Protein AF-A0A7W1K6D5-F1 (afdb_monomer)

Structure (mmCIF, N/CA/C/O backbone):
data_AF-A0A7W1K6D5-F1
#
_entry.id   AF-A0A7W1K6D5-F1
#
loop_
_atom_site.group_PDB
_atom_site.id
_atom_site.type_symbol
_atom_site.label_atom_id
_atom_site.label_alt_id
_atom_site.label_comp_id
_atom_site.label_asym_id
_atom_site.label_entity_id
_atom_site.label_seq_id
_atom_site.pdbx_PDB_ins_code
_atom_site.Cartn_x
_atom_site.Cartn_y
_atom_site.Cartn_z
_atom_site.occupancy
_atom_site.B_iso_or_equiv
_atom_site.auth_seq_id
_atom_site.auth_comp_id
_atom_site.auth_asym_id
_atom_site.auth_atom_id
_atom_site.pdbx_PDB_model_num
ATOM 1 N N . ILE A 1 1 ? -3.841 -16.068 3.542 1.00 96.38 1 ILE A N 1
ATOM 2 C CA . ILE A 1 1 ? -4.358 -14.746 3.122 1.00 96.38 1 ILE A CA 1
ATOM 3 C C . ILE A 1 1 ? -5.753 -14.934 2.533 1.00 96.38 1 ILE A C 1
ATOM 5 O O . ILE A 1 1 ? -6.692 -14.693 3.276 1.00 96.38 1 ILE A O 1
ATOM 9 N N . VAL A 1 2 ? -5.906 -15.545 1.347 1.00 97.00 2 VAL A N 1
ATOM 10 C CA . VAL A 1 2 ? -7.233 -15.859 0.754 1.00 97.00 2 VAL A CA 1
ATOM 11 C C . VAL A 1 2 ? -8.161 -16.626 1.699 1.00 97.00 2 VAL A C 1
ATOM 13 O O . VAL A 1 2 ? -9.269 -16.184 1.963 1.00 97.00 2 VAL A O 1
ATOM 16 N N . ALA A 1 3 ? -7.701 -17.740 2.282 1.00 97.12 3 ALA A N 1
ATOM 17 C CA . ALA A 1 3 ? -8.533 -18.548 3.185 1.00 97.12 3 ALA A CA 1
ATOM 18 C C . ALA A 1 3 ? -8.991 -17.802 4.457 1.00 97.12 3 ALA A C 1
ATOM 20 O O . ALA A 1 3 ? -9.925 -18.242 5.118 1.00 97.12 3 ALA A O 1
ATOM 21 N N . ALA A 1 4 ? -8.330 -16.693 4.807 1.00 97.75 4 ALA A N 1
ATOM 22 C CA . ALA A 1 4 ? -8.716 -15.822 5.916 1.00 97.75 4 ALA A CA 1
ATOM 23 C C . ALA A 1 4 ? -9.642 -14.668 5.474 1.00 97.75 4 ALA A C 1
ATOM 25 O O . ALA A 1 4 ? -10.027 -13.856 6.307 1.00 97.75 4 ALA A O 1
ATOM 26 N N . GLY A 1 5 ? -10.000 -14.594 4.186 1.00 97.31 5 GLY A N 1
ATOM 27 C CA . GLY A 1 5 ? -10.888 -13.576 3.622 1.00 97.31 5 GLY A CA 1
ATOM 28 C C . GLY A 1 5 ? -10.221 -12.235 3.316 1.00 97.31 5 GLY A C 1
ATOM 29 O O . GLY A 1 5 ? -10.925 -11.254 3.118 1.00 97.31 5 GLY A O 1
ATOM 30 N N . HIS A 1 6 ? -8.887 -12.163 3.299 1.00 98.31 6 HIS A N 1
ATOM 31 C CA . HIS A 1 6 ? -8.174 -10.922 2.985 1.00 98.31 6 HIS A CA 1
ATOM 32 C C . HIS A 1 6 ? -8.002 -10.732 1.475 1.00 98.31 6 HIS A C 1
ATOM 34 O O . HIS A 1 6 ? -7.678 -11.691 0.767 1.00 98.31 6 HIS A O 1
ATOM 40 N N . GLU A 1 7 ? -8.162 -9.486 1.023 1.00 98.44 7 GLU A N 1
ATOM 41 C CA . GLU A 1 7 ? -7.858 -9.045 -0.340 1.00 98.44 7 GLU A CA 1
ATOM 42 C C . GLU A 1 7 ? -6.391 -9.341 -0.702 1.00 98.44 7 GLU A C 1
ATOM 44 O O . GLU A 1 7 ? -5.490 -9.259 0.138 1.00 98.44 7 GLU A O 1
ATOM 49 N N . ILE A 1 8 ? -6.158 -9.704 -1.965 1.00 98.44 8 ILE A N 1
ATOM 50 C CA . ILE A 1 8 ? -4.826 -9.791 -2.563 1.00 98.44 8 ILE A CA 1
ATOM 51 C C . ILE A 1 8 ? -4.777 -8.803 -3.724 1.00 98.44 8 ILE A C 1
ATOM 53 O O . ILE A 1 8 ? -5.573 -8.904 -4.655 1.00 98.44 8 ILE A O 1
ATOM 57 N N . CYS A 1 9 ? -3.808 -7.896 -3.665 1.00 98.50 9 CYS A N 1
ATOM 58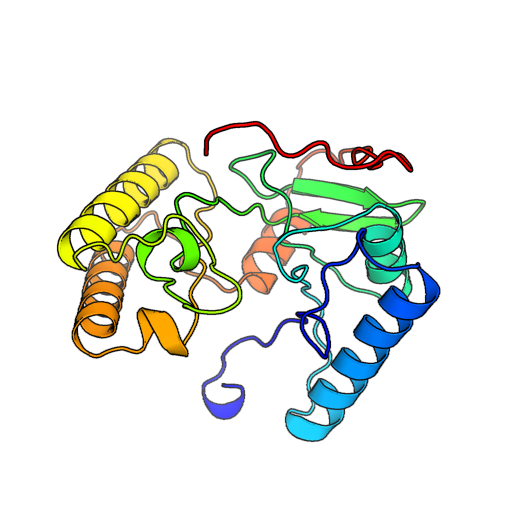 C CA . CYS A 1 9 ? -3.534 -6.888 -4.686 1.00 98.50 9 CYS A CA 1
ATOM 59 C C . CYS A 1 9 ? -2.282 -7.265 -5.490 1.00 98.50 9 CYS A C 1
ATOM 61 O O . CYS A 1 9 ? -1.509 -8.144 -5.093 1.00 98.50 9 CYS A O 1
ATOM 63 N N . HIS A 1 10 ? -2.067 -6.596 -6.619 1.00 98.69 10 HIS A N 1
ATOM 64 C CA . HIS A 1 10 ? -0.868 -6.771 -7.436 1.00 98.69 10 HIS A CA 1
ATOM 65 C C . HIS A 1 10 ? 0.256 -5.838 -6.972 1.00 98.69 10 HIS A C 1
ATOM 67 O O . HIS A 1 10 ? 0.002 -4.681 -6.645 1.00 98.69 10 HIS A O 1
ATOM 73 N N . HIS A 1 11 ? 1.488 -6.347 -6.931 1.00 98.50 11 HIS A N 1
ATOM 74 C CA . HIS A 1 11 ? 2.663 -5.597 -6.481 1.00 98.50 11 HIS A CA 1
ATOM 75 C C . HIS A 1 11 ? 3.927 -5.944 -7.291 1.00 98.50 11 HIS A C 1
ATOM 77 O O . HIS A 1 11 ? 5.012 -6.156 -6.747 1.00 98.50 11 HIS A O 1
ATOM 83 N N . GLY A 1 12 ? 3.775 -6.081 -8.611 1.00 97.44 12 GLY A N 1
ATOM 84 C CA . GLY A 1 12 ? 4.830 -6.580 -9.498 1.00 97.44 12 GLY A CA 1
ATOM 85 C C . GLY A 1 12 ? 5.106 -8.079 -9.316 1.00 97.44 12 GLY A C 1
ATOM 86 O O . GLY A 1 12 ? 4.404 -8.776 -8.582 1.00 97.44 12 GLY A O 1
ATOM 87 N N . TYR A 1 13 ? 6.139 -8.592 -9.993 1.00 98.25 13 TYR A N 1
ATOM 88 C CA . TYR A 1 13 ? 6.544 -9.997 -9.874 1.00 98.25 13 TYR A CA 1
ATOM 89 C C . TYR A 1 13 ? 7.853 -10.159 -9.088 1.00 98.25 13 TYR A C 1
ATOM 91 O O . TYR A 1 13 ? 7.896 -10.877 -8.091 1.00 98.25 13 TYR A O 1
ATOM 99 N N . LEU A 1 14 ? 8.919 -9.465 -9.496 1.00 97.69 14 LEU A N 1
ATOM 100 C CA . LEU A 1 14 ? 10.215 -9.428 -8.805 1.00 97.69 14 LEU A CA 1
ATOM 101 C C . LEU A 1 14 ? 10.442 -8.121 -8.040 1.00 97.69 14 LEU A C 1
ATOM 103 O O . LEU A 1 14 ? 11.580 -7.820 -7.683 1.00 97.69 14 LEU A O 1
ATOM 107 N N . HIS A 1 15 ? 9.374 -7.358 -7.786 1.00 96.75 15 HIS A N 1
ATOM 108 C CA . HIS A 1 15 ? 9.436 -6.093 -7.052 1.00 96.75 15 HIS A CA 1
ATOM 109 C C . HIS A 1 15 ? 10.415 -5.089 -7.701 1.00 96.75 15 HIS A C 1
ATOM 111 O O . HIS A 1 15 ? 11.229 -4.442 -7.037 1.00 96.75 15 HIS A O 1
ATOM 117 N N . ARG A 1 16 ? 10.364 -5.000 -9.037 1.00 94.62 16 ARG A N 1
ATOM 118 C CA . ARG A 1 16 ? 11.116 -4.009 -9.815 1.00 94.62 16 ARG A CA 1
ATOM 119 C C . ARG A 1 16 ? 10.326 -2.701 -9.867 1.00 94.62 16 ARG A C 1
ATOM 121 O O . ARG A 1 16 ? 9.147 -2.789 -10.197 1.00 94.62 16 ARG A O 1
ATOM 128 N N . PRO A 1 17 ? 10.941 -1.544 -9.570 1.00 93.00 17 PRO A N 1
ATOM 129 C CA . PRO A 1 17 ? 10.262 -0.250 -9.595 1.00 93.00 17 PRO A CA 1
ATOM 130 C C . PRO A 1 17 ? 9.821 0.114 -11.024 1.00 93.00 17 PRO A C 1
ATOM 132 O O . PRO A 1 17 ? 10.688 0.260 -11.896 1.00 93.00 17 PRO A O 1
ATOM 135 N N . PRO A 1 18 ? 8.505 0.236 -11.284 1.00 87.94 18 PRO A N 1
ATOM 136 C CA . PRO A 1 18 ? 7.979 0.845 -12.505 1.00 87.94 18 PRO A CA 1
ATOM 137 C C . PRO A 1 18 ? 8.572 2.244 -12.729 1.00 87.94 18 PRO A C 1
ATOM 139 O O . PRO A 1 18 ? 9.014 2.897 -11.788 1.00 87.94 18 PRO A O 1
ATOM 142 N N . GLY A 1 19 ? 8.675 2.694 -13.981 1.00 84.06 19 GLY A N 1
ATOM 143 C CA . GLY A 1 19 ? 9.309 3.984 -14.313 1.00 84.06 19 GLY A CA 1
ATOM 144 C C . GLY A 1 19 ? 10.848 4.027 -14.246 1.00 84.06 19 GLY A C 1
ATOM 145 O O . GLY A 1 19 ? 11.455 4.876 -14.897 1.00 84.06 19 GLY A O 1
ATOM 146 N N . LEU A 1 20 ? 11.504 3.085 -13.553 1.00 89.00 20 LEU A N 1
ATOM 147 C CA . LEU A 1 20 ? 12.968 2.883 -13.596 1.00 89.00 20 LEU A CA 1
ATOM 148 C C . LEU A 1 20 ? 13.391 1.714 -14.504 1.00 89.00 20 LEU A C 1
ATOM 150 O O . LEU A 1 20 ? 14.572 1.367 -14.596 1.00 89.00 20 LEU A O 1
ATOM 154 N N . ILE A 1 21 ? 12.421 1.094 -15.166 1.00 91.81 21 ILE A N 1
ATOM 155 C CA . ILE A 1 21 ? 12.579 0.013 -16.139 1.00 91.81 21 ILE A CA 1
ATOM 156 C C . ILE A 1 21 ? 11.861 0.400 -17.433 1.00 91.81 21 ILE A C 1
ATOM 158 O O . ILE A 1 21 ? 10.998 1.273 -17.437 1.00 91.81 21 ILE A O 1
ATOM 162 N N . ASP A 1 22 ? 12.212 -0.236 -18.550 1.00 94.44 22 ASP A N 1
ATOM 163 C CA . ASP A 1 22 ? 11.520 0.022 -19.813 1.00 94.44 22 ASP A CA 1
ATOM 164 C C . ASP A 1 22 ? 10.083 -0.538 -19.811 1.00 94.44 22 ASP A C 1
ATOM 166 O O . ASP A 1 22 ? 9.766 -1.503 -19.110 1.00 94.44 22 ASP A O 1
ATOM 170 N N . ALA A 1 23 ? 9.221 0.037 -20.654 1.00 94.75 23 ALA A N 1
ATOM 171 C CA . ALA A 1 23 ? 7.799 -0.302 -20.726 1.00 94.75 23 ALA A CA 1
ATOM 172 C C . ALA A 1 23 ? 7.514 -1.783 -21.047 1.00 94.75 23 ALA A C 1
ATOM 174 O O . ALA A 1 23 ? 6.505 -2.334 -20.603 1.00 94.75 23 ALA A O 1
ATOM 175 N N . ALA A 1 24 ? 8.382 -2.448 -21.821 1.00 97.12 24 ALA A N 1
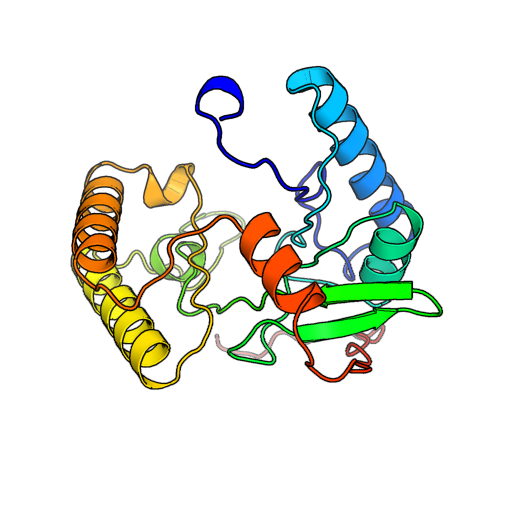ATOM 176 C CA . ALA A 1 24 ? 8.206 -3.866 -22.128 1.00 97.12 24 ALA A CA 1
ATOM 177 C C . ALA A 1 24 ? 8.526 -4.733 -20.903 1.00 97.12 24 ALA A C 1
ATOM 179 O O . ALA A 1 24 ? 7.807 -5.694 -20.622 1.00 97.12 24 ALA A O 1
ATOM 180 N N . THR A 1 25 ? 9.566 -4.371 -20.148 1.00 96.44 25 THR A N 1
ATOM 181 C CA . THR A 1 25 ? 9.898 -5.009 -18.871 1.00 96.44 25 THR A CA 1
ATOM 182 C C . THR A 1 25 ? 8.794 -4.787 -17.838 1.00 96.44 25 THR A C 1
ATOM 184 O O . THR A 1 25 ? 8.417 -5.734 -17.151 1.00 96.44 25 THR A O 1
ATOM 187 N N . GLU A 1 26 ? 8.229 -3.583 -17.753 1.00 97.12 26 GLU A N 1
ATOM 188 C CA . GLU A 1 26 ? 7.128 -3.276 -16.837 1.00 97.12 26 GLU A CA 1
ATOM 189 C C . GLU A 1 26 ? 5.870 -4.104 -17.132 1.00 97.12 26 GLU A C 1
ATOM 191 O O . GLU A 1 26 ? 5.326 -4.754 -16.236 1.00 97.12 26 GLU A O 1
ATOM 196 N N . ARG A 1 27 ? 5.465 -4.185 -18.407 1.00 98.31 27 ARG A N 1
ATOM 197 C CA . ARG A 1 27 ? 4.374 -5.068 -18.841 1.00 98.31 27 ARG A CA 1
ATOM 198 C C . ARG A 1 27 ? 4.642 -6.522 -18.458 1.00 98.31 27 ARG A C 1
ATOM 200 O O . ARG A 1 27 ? 3.764 -7.180 -17.908 1.00 98.31 27 ARG A O 1
ATOM 207 N N . ALA A 1 28 ? 5.854 -7.016 -18.707 1.00 98.12 28 ALA A N 1
ATOM 208 C CA . ALA A 1 28 ? 6.213 -8.388 -18.368 1.00 98.12 28 ALA A CA 1
ATOM 209 C C . ALA A 1 28 ? 6.175 -8.646 -16.848 1.00 98.12 28 ALA A C 1
ATOM 211 O O . ALA A 1 28 ? 5.808 -9.741 -16.423 1.00 98.12 28 ALA A O 1
ATOM 212 N N . GLU A 1 29 ? 6.537 -7.670 -16.010 1.00 98.06 29 GLU A N 1
ATOM 213 C CA . GLU A 1 29 ? 6.387 -7.764 -14.551 1.00 98.06 29 GLU A CA 1
ATOM 214 C C . GLU A 1 29 ? 4.911 -7.816 -14.132 1.00 98.06 29 GLU A C 1
ATOM 216 O O . GLU A 1 29 ? 4.547 -8.637 -13.284 1.00 98.06 29 GLU A O 1
ATOM 221 N N . LEU A 1 30 ? 4.054 -6.994 -14.747 1.00 98.56 30 LEU A N 1
ATOM 222 C CA . LEU A 1 30 ? 2.610 -7.006 -14.507 1.00 98.56 30 LEU A CA 1
ATOM 223 C C . LEU A 1 30 ? 1.997 -8.364 -14.886 1.00 98.56 30 LEU A C 1
ATOM 225 O O . LEU A 1 30 ? 1.365 -9.015 -14.052 1.00 98.56 30 LEU A O 1
ATOM 229 N N . GLU A 1 31 ? 2.234 -8.831 -16.110 1.00 98.69 31 GLU A N 1
ATOM 230 C CA . GLU A 1 31 ? 1.695 -10.093 -16.630 1.00 98.69 31 GLU A CA 1
ATOM 231 C C . GLU A 1 31 ? 2.147 -11.293 -15.796 1.00 98.69 31 GLU A C 1
ATOM 233 O O . GLU A 1 31 ? 1.322 -12.091 -15.353 1.00 98.69 31 GLU A O 1
ATOM 238 N N . ARG A 1 32 ? 3.445 -11.388 -15.486 1.00 98.56 32 ARG A N 1
ATOM 239 C CA . ARG A 1 32 ? 3.969 -12.495 -14.672 1.00 98.56 32 ARG A CA 1
ATOM 240 C C . ARG A 1 32 ? 3.425 -12.479 -13.249 1.00 98.56 32 ARG A C 1
ATOM 242 O O . ARG A 1 32 ? 3.227 -13.545 -12.666 1.00 98.56 32 ARG A O 1
ATOM 249 N N . GLY A 1 33 ? 3.188 -11.296 -12.680 1.00 98.62 33 GLY A N 1
ATOM 250 C CA . GLY A 1 33 ? 2.541 -11.164 -11.377 1.00 98.62 33 GLY A CA 1
ATOM 251 C C . GLY A 1 33 ? 1.092 -11.656 -11.412 1.00 98.62 33 GLY A C 1
ATOM 252 O O . GLY A 1 33 ? 0.697 -12.429 -10.541 1.00 98.62 33 GLY A O 1
ATOM 253 N N . LEU A 1 34 ? 0.330 -11.293 -12.453 1.00 98.69 34 LEU A N 1
ATOM 254 C CA . LEU A 1 34 ? -1.046 -11.761 -12.653 1.00 98.69 34 LEU A CA 1
ATOM 255 C C . LEU A 1 34 ? -1.098 -13.288 -12.782 1.00 98.69 34 LEU A C 1
ATOM 257 O O . LEU A 1 34 ? -1.829 -13.938 -12.037 1.00 98.69 34 LEU A O 1
ATOM 261 N N . GLU A 1 35 ? -0.262 -13.865 -13.650 1.00 98.69 35 GLU A N 1
ATOM 262 C CA . GLU A 1 35 ? -0.167 -15.318 -13.837 1.00 98.69 35 GLU A CA 1
ATOM 263 C C . GLU A 1 35 ? 0.197 -16.050 -12.536 1.00 98.69 35 GLU A C 1
ATOM 265 O O . GLU A 1 35 ? -0.339 -17.119 -12.232 1.00 98.69 35 GLU A O 1
ATOM 270 N N . ALA A 1 36 ? 1.125 -15.496 -11.748 1.00 98.62 36 ALA A N 1
ATOM 271 C CA . ALA A 1 36 ? 1.545 -16.098 -10.489 1.00 98.62 36 ALA A CA 1
ATOM 272 C C . ALA A 1 36 ? 0.421 -16.090 -9.442 1.00 98.62 36 ALA A C 1
ATOM 274 O O . ALA A 1 36 ? 0.220 -17.100 -8.761 1.00 98.62 36 ALA A O 1
ATOM 275 N N . LEU A 1 37 ? -0.308 -14.977 -9.321 1.00 98.44 37 LEU A N 1
ATOM 276 C CA . LEU A 1 37 ? -1.425 -14.839 -8.386 1.00 98.44 37 LEU A CA 1
ATOM 277 C C . LEU A 1 37 ? -2.604 -15.736 -8.774 1.00 98.44 37 LEU A C 1
ATOM 279 O O . LEU A 1 37 ? -3.132 -16.436 -7.909 1.00 98.44 37 LEU A O 1
ATOM 283 N N . GLU A 1 38 ? -2.946 -15.812 -10.060 1.00 98.12 38 GLU A N 1
ATOM 284 C CA . GLU A 1 38 ? -3.962 -16.740 -10.564 1.00 98.12 38 GLU A CA 1
ATOM 285 C C . GLU A 1 38 ? -3.563 -18.190 -10.255 1.00 98.12 38 GLU A C 1
ATOM 287 O O . GLU A 1 38 ? -4.315 -18.941 -9.639 1.00 98.12 38 GLU A O 1
ATOM 292 N N . LYS A 1 39 ? -2.322 -18.579 -10.566 1.00 98.25 39 LYS A N 1
ATOM 293 C CA . LYS A 1 39 ? -1.845 -19.950 -10.350 1.00 98.25 39 LYS A CA 1
ATOM 294 C C . LYS A 1 39 ? -1.810 -20.377 -8.879 1.00 98.25 39 LYS A C 1
ATOM 296 O O . LYS A 1 39 ? -2.045 -21.548 -8.581 1.00 98.25 39 LYS A O 1
ATOM 301 N N . ILE A 1 40 ? -1.401 -19.486 -7.975 1.00 97.62 40 ILE A N 1
ATOM 302 C CA . ILE A 1 40 ? -1.137 -19.834 -6.567 1.00 97.62 40 ILE A CA 1
ATOM 303 C C . ILE A 1 40 ? -2.372 -19.619 -5.692 1.00 97.62 40 ILE A C 1
ATOM 305 O O . ILE A 1 40 ? -2.566 -20.353 -4.720 1.00 97.62 40 ILE A O 1
ATOM 309 N N . ALA A 1 41 ? -3.174 -18.605 -6.005 1.00 96.44 41 ALA A N 1
ATOM 310 C CA . ALA A 1 41 ? -4.255 -18.138 -5.151 1.00 96.44 41 ALA A CA 1
ATOM 311 C C . ALA A 1 41 ? -5.630 -18.142 -5.834 1.00 96.44 41 ALA A C 1
ATOM 313 O O . ALA A 1 41 ? -6.608 -17.912 -5.128 1.00 96.44 41 ALA A O 1
ATOM 314 N N . ASP A 1 42 ? -5.710 -18.418 -7.143 1.00 97.38 42 ASP A N 1
ATOM 315 C CA . ASP A 1 42 ? -6.938 -18.300 -7.949 1.00 97.38 42 ASP A CA 1
ATOM 316 C C . ASP A 1 42 ? -7.559 -16.895 -7.837 1.00 97.38 42 ASP A C 1
ATOM 318 O O . ASP A 1 42 ? -8.767 -16.714 -7.697 1.00 97.38 42 ASP A O 1
ATOM 322 N N . VAL A 1 43 ? -6.693 -15.872 -7.824 1.00 97.06 43 VAL A N 1
ATOM 323 C CA . VAL A 1 43 ? -7.079 -14.462 -7.697 1.00 97.06 43 VAL A CA 1
ATOM 324 C C . VAL A 1 43 ? -6.625 -13.685 -8.920 1.00 97.06 43 VAL A C 1
ATOM 326 O O . VAL A 1 43 ? -5.452 -13.717 -9.289 1.00 97.06 43 VAL A O 1
ATOM 329 N N . ARG A 1 44 ? -7.548 -12.895 -9.474 1.00 97.06 44 ARG A N 1
ATOM 330 C CA . ARG A 1 44 ? -7.242 -11.814 -10.408 1.00 97.06 44 ARG A CA 1
ATOM 331 C C . ARG A 1 44 ? -7.418 -10.468 -9.686 1.00 97.06 44 ARG A C 1
ATOM 333 O O . ARG A 1 44 ? -8.561 -10.066 -9.472 1.00 97.06 44 ARG A O 1
ATOM 340 N N . PRO A 1 45 ? -6.329 -9.806 -9.261 1.00 97.94 45 PRO A N 1
ATOM 341 C CA . PRO A 1 45 ? -6.410 -8.554 -8.513 1.00 97.94 45 PRO A CA 1
ATOM 342 C C . PRO A 1 45 ? -6.935 -7.412 -9.390 1.00 97.94 45 PRO A C 1
ATOM 344 O O . PRO A 1 45 ? -6.653 -7.364 -10.586 1.00 97.94 45 PRO A O 1
ATOM 347 N N . THR A 1 46 ? -7.656 -6.474 -8.777 1.00 97.88 46 THR A N 1
ATOM 348 C CA . THR A 1 46 ? -8.123 -5.224 -9.412 1.00 97.88 46 THR A CA 1
ATOM 349 C C . THR A 1 46 ? -7.493 -3.976 -8.798 1.00 97.88 46 THR A C 1
ATOM 351 O O . THR A 1 46 ? -7.677 -2.874 -9.310 1.00 97.88 46 THR A O 1
ATOM 354 N N . VAL A 1 47 ? -6.730 -4.153 -7.720 1.00 98.75 47 VAL A N 1
ATOM 355 C CA . VAL A 1 47 ? -5.940 -3.118 -7.058 1.00 98.75 47 VAL A CA 1
ATOM 356 C C . VAL A 1 47 ? -4.468 -3.390 -7.333 1.00 98.75 47 VAL A C 1
ATOM 358 O O . VAL A 1 47 ? -4.003 -4.530 -7.203 1.00 98.75 47 VAL A O 1
ATOM 361 N N . PHE A 1 48 ? -3.740 -2.343 -7.693 1.00 98.75 48 PHE A N 1
ATOM 362 C CA . PHE A 1 48 ? -2.299 -2.360 -7.872 1.00 98.75 48 PHE A CA 1
ATOM 363 C C . PHE A 1 48 ? -1.626 -1.422 -6.872 1.00 98.75 48 PHE A C 1
ATOM 365 O O . PHE A 1 48 ? -2.201 -0.430 -6.433 1.00 98.75 48 PHE A O 1
ATOM 372 N N . ARG A 1 49 ? -0.393 -1.762 -6.511 1.00 98.69 49 ARG A N 1
ATOM 373 C CA . ARG A 1 49 ? 0.547 -0.851 -5.870 1.00 98.69 49 ARG A CA 1
ATOM 374 C C . ARG A 1 49 ? 1.894 -1.020 -6.543 1.00 98.69 49 ARG A C 1
ATOM 376 O O . ARG A 1 49 ? 2.384 -2.144 -6.662 1.00 98.69 49 ARG A O 1
ATOM 383 N N . ALA A 1 50 ? 2.523 0.072 -6.928 1.00 98.12 50 ALA A N 1
ATOM 384 C CA . ALA A 1 50 ? 3.820 0.038 -7.566 1.00 98.12 50 ALA A CA 1
ATOM 385 C C . ALA A 1 50 ? 4.912 -0.375 -6.562 1.00 98.12 50 ALA A C 1
ATOM 387 O O . ALA A 1 50 ? 4.952 0.153 -5.444 1.00 98.12 50 ALA A O 1
ATOM 388 N N . PRO A 1 51 ? 5.801 -1.326 -6.909 1.00 97.38 51 PRO A N 1
ATOM 389 C CA . PRO A 1 51 ? 7.030 -1.556 -6.157 1.00 97.38 51 PRO A CA 1
ATOM 390 C C . PRO A 1 51 ? 7.786 -0.249 -5.918 1.00 97.38 51 PRO A C 1
ATOM 392 O O . PRO A 1 51 ? 7.941 0.545 -6.840 1.00 97.38 51 PRO A O 1
ATOM 395 N N . TRP A 1 52 ? 8.264 -0.048 -4.687 1.00 94.00 52 TRP A N 1
ATOM 396 C CA . TRP A 1 52 ? 8.966 1.173 -4.248 1.00 94.00 52 TRP A CA 1
ATOM 397 C C . TRP A 1 52 ? 8.119 2.453 -4.286 1.00 94.00 52 TRP A C 1
ATOM 399 O O . TRP A 1 52 ? 8.664 3.530 -4.080 1.00 94.00 52 TRP A O 1
ATOM 409 N N . TRP A 1 53 ? 6.811 2.342 -4.545 1.00 96.19 53 TRP A N 1
ATOM 410 C CA . TRP A 1 53 ? 5.936 3.489 -4.810 1.00 96.19 53 TRP A CA 1
ATOM 411 C C . TRP A 1 53 ? 6.403 4.372 -5.975 1.00 96.19 53 TRP A C 1
ATOM 413 O O . TRP A 1 53 ? 6.008 5.528 -6.094 1.00 96.19 53 TRP A O 1
ATOM 423 N N . GLU A 1 54 ? 7.202 3.796 -6.872 1.00 91.56 54 GLU A N 1
ATOM 424 C CA . GLU A 1 54 ? 7.624 4.426 -8.115 1.00 91.56 54 GLU A CA 1
ATOM 425 C C . GLU A 1 54 ? 6.651 4.021 -9.218 1.00 91.56 54 GLU A C 1
ATOM 427 O O . GLU A 1 54 ? 6.542 2.847 -9.558 1.00 91.56 54 GLU A O 1
ATOM 432 N N . THR A 1 55 ? 5.910 4.981 -9.761 1.00 92.38 55 THR A N 1
ATOM 433 C CA . THR A 1 55 ? 4.907 4.752 -10.809 1.00 92.38 55 THR A CA 1
ATOM 434 C C . THR A 1 55 ? 5.150 5.692 -11.986 1.00 92.38 55 TH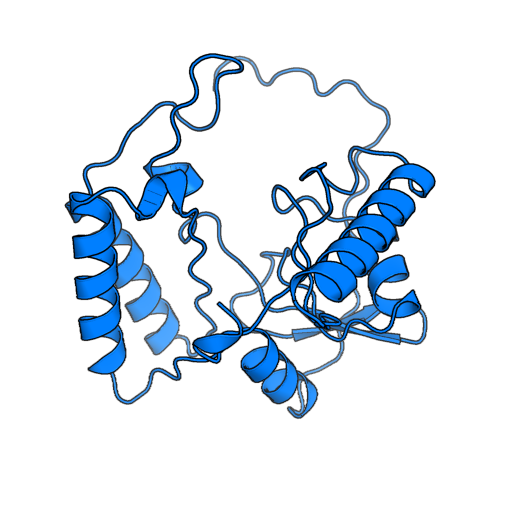R A C 1
ATOM 436 O O . THR A 1 55 ? 5.926 6.644 -11.898 1.00 92.38 55 THR A O 1
ATOM 439 N N . SER A 1 56 ? 4.519 5.420 -13.122 1.00 92.12 56 SER A N 1
ATOM 440 C CA . SER A 1 56 ? 4.694 6.196 -14.348 1.00 92.12 56 SER A CA 1
ATOM 441 C C . SER A 1 56 ? 3.407 6.256 -15.166 1.00 92.12 56 SER A C 1
ATOM 443 O O . SER A 1 56 ? 2.477 5.485 -14.934 1.00 92.12 56 SER A O 1
ATOM 445 N N . ASP A 1 57 ? 3.361 7.135 -16.171 1.00 93.50 57 ASP A N 1
ATOM 446 C CA . ASP A 1 57 ? 2.230 7.174 -17.109 1.00 93.50 57 ASP A CA 1
ATOM 447 C C . ASP A 1 57 ? 2.053 5.814 -17.821 1.00 93.50 57 ASP A C 1
ATOM 449 O O . ASP A 1 57 ? 0.928 5.366 -18.029 1.00 93.50 57 ASP A O 1
ATOM 453 N N . VAL A 1 58 ? 3.159 5.103 -18.103 1.00 94.69 58 VAL A N 1
ATOM 454 C CA . VAL A 1 58 ? 3.134 3.733 -18.651 1.00 94.69 58 VAL A CA 1
ATOM 455 C C . VAL A 1 58 ? 2.431 2.777 -17.691 1.00 94.69 58 VAL A C 1
ATOM 457 O O . VAL A 1 58 ? 1.630 1.953 -18.129 1.00 94.69 58 VAL A O 1
ATOM 460 N N . THR A 1 59 ? 2.696 2.904 -16.392 1.00 96.44 59 THR A N 1
ATOM 461 C CA . THR A 1 59 ? 2.059 2.090 -15.354 1.00 96.44 59 THR A CA 1
ATOM 462 C C . THR A 1 59 ? 0.559 2.296 -15.369 1.00 96.44 59 THR A C 1
ATOM 464 O O . THR A 1 59 ? -0.186 1.330 -15.501 1.00 96.44 59 THR A O 1
ATOM 467 N N . LEU A 1 60 ? 0.108 3.549 -15.315 1.00 96.56 60 LEU A N 1
ATOM 468 C CA . LEU A 1 60 ? -1.316 3.877 -15.318 1.00 96.56 60 LEU A CA 1
ATOM 469 C C . LEU A 1 60 ? -2.013 3.363 -16.588 1.00 96.56 60 LEU A C 1
ATOM 471 O O . LEU A 1 60 ? -3.070 2.734 -16.489 1.00 96.56 60 LEU A O 1
ATOM 475 N N . ASP A 1 61 ? -1.400 3.551 -17.760 1.00 96.38 61 ASP A N 1
ATOM 476 C CA . ASP A 1 61 ? -1.917 3.044 -19.036 1.00 96.38 61 ASP A CA 1
ATOM 477 C C . ASP A 1 61 ? -2.054 1.512 -19.031 1.00 96.38 61 ASP A C 1
ATOM 479 O O . ASP A 1 61 ? -3.081 0.976 -19.457 1.00 96.38 61 ASP A O 1
ATOM 483 N N . LEU A 1 62 ? -1.056 0.794 -18.502 1.00 97.75 62 LEU A N 1
ATOM 484 C CA . LEU A 1 62 ? -1.116 -0.660 -18.342 1.00 97.75 62 LEU A CA 1
ATOM 485 C C . LEU A 1 62 ? -2.229 -1.069 -17.368 1.00 97.75 62 LEU A C 1
ATOM 487 O O . LEU A 1 62 ? -2.997 -1.982 -17.658 1.00 97.75 62 LEU A O 1
ATOM 491 N N . LEU A 1 63 ? -2.372 -0.400 -16.226 1.00 98.31 63 LEU A N 1
ATOM 492 C CA . LEU A 1 63 ? -3.441 -0.710 -15.275 1.00 98.31 63 LEU A CA 1
ATOM 493 C C . LEU A 1 63 ? -4.825 -0.573 -15.924 1.00 98.31 63 LEU A C 1
ATOM 495 O O . LEU A 1 63 ? -5.654 -1.481 -15.804 1.00 98.31 63 LEU A O 1
ATOM 499 N N . ALA A 1 64 ? -5.044 0.500 -16.684 1.00 97.62 64 ALA A N 1
ATOM 500 C CA . ALA A 1 64 ? -6.270 0.697 -17.448 1.00 97.62 64 ALA A CA 1
ATOM 501 C C . ALA A 1 64 ? -6.472 -0.386 -18.528 1.00 97.62 64 ALA A C 1
ATOM 503 O O . ALA A 1 64 ? -7.582 -0.899 -18.679 1.00 97.62 64 ALA A O 1
ATOM 504 N N . GLU A 1 65 ? -5.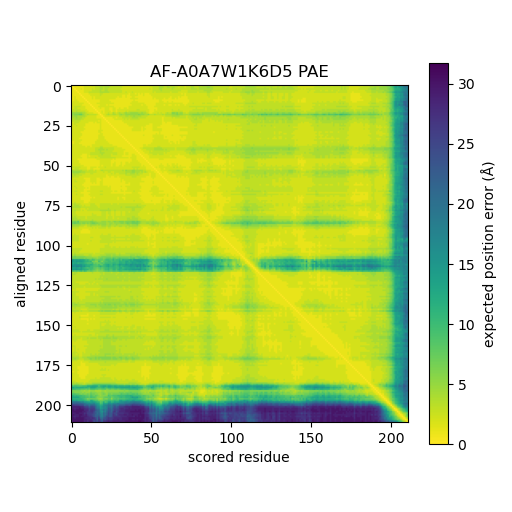418 -0.771 -19.255 1.00 98.00 65 GLU A N 1
ATOM 505 C CA . GLU A 1 65 ? -5.470 -1.815 -20.288 1.00 98.00 65 GLU A CA 1
ATOM 506 C C . GLU A 1 65 ? -5.874 -3.188 -19.721 1.00 98.00 65 GLU A C 1
ATOM 508 O O . GLU A 1 65 ? -6.694 -3.891 -20.317 1.00 98.00 65 GLU A O 1
ATOM 513 N N . TYR A 1 66 ? -5.335 -3.573 -18.559 1.00 98.12 66 TYR A N 1
ATOM 514 C CA . TYR A 1 66 ? -5.587 -4.887 -17.948 1.00 98.12 66 TYR A CA 1
ATOM 515 C C . TYR A 1 66 ? -6.850 -4.924 -17.069 1.00 98.12 66 TYR A C 1
ATOM 517 O O . TYR A 1 66 ? -7.219 -5.999 -16.572 1.00 98.12 66 TYR A O 1
ATOM 525 N N . GLY A 1 67 ? -7.545 -3.789 -16.936 1.00 97.44 67 GLY A N 1
ATOM 526 C CA . GLY A 1 67 ? -8.823 -3.668 -16.236 1.00 97.44 67 GLY A CA 1
ATOM 527 C C . GLY A 1 67 ? -8.699 -3.537 -14.718 1.00 97.44 67 GLY A C 1
ATOM 528 O O . GLY A 1 67 ? -9.604 -3.963 -13.999 1.00 97.44 67 GLY A O 1
ATOM 529 N N . PHE A 1 68 ? -7.589 -2.986 -14.223 1.00 98.62 68 PHE A N 1
ATOM 530 C CA . PHE A 1 68 ? -7.498 -2.566 -12.827 1.00 98.62 68 PHE A CA 1
ATOM 531 C C . PHE A 1 68 ? -8.468 -1.414 -12.564 1.00 98.62 68 PHE A C 1
ATOM 533 O O . PHE A 1 68 ? -8.772 -0.614 -13.446 1.00 98.62 68 PHE A O 1
ATOM 540 N N . THR A 1 69 ? -8.966 -1.344 -11.335 1.00 98.06 69 THR A N 1
ATOM 541 C CA . THR A 1 69 ? -9.884 -0.292 -10.885 1.00 98.06 69 THR A CA 1
ATOM 542 C C . THR A 1 69 ? -9.198 0.709 -9.970 1.00 98.06 69 THR A C 1
ATOM 544 O O . THR A 1 69 ? -9.752 1.775 -9.719 1.00 98.06 69 THR A O 1
ATOM 547 N N . CYS A 1 70 ? -8.030 0.356 -9.427 1.00 98.56 70 CYS A N 1
ATOM 548 C CA . CYS A 1 70 ? -7.359 1.146 -8.411 1.00 98.56 70 CYS A CA 1
ATOM 549 C C . CYS A 1 70 ? -5.835 1.050 -8.502 1.00 98.56 70 CYS A C 1
ATOM 551 O O . CYS A 1 70 ? -5.295 -0.054 -8.627 1.00 98.56 70 CYS A O 1
ATOM 553 N N . ASP A 1 71 ? -5.181 2.200 -8.366 1.00 98.50 71 ASP A N 1
ATOM 554 C CA . ASP A 1 71 ? -3.783 2.328 -7.953 1.00 98.50 71 ASP A CA 1
ATOM 555 C C . ASP A 1 71 ? -3.722 2.874 -6.512 1.00 98.50 71 ASP A C 1
ATOM 557 O O . ASP A 1 71 ? -4.646 3.535 -6.032 1.00 98.50 71 ASP A O 1
ATOM 561 N N . SER A 1 72 ? -2.673 2.511 -5.780 1.00 98.56 72 SER A N 1
ATOM 562 C CA . SER A 1 72 ? -2.407 2.989 -4.421 1.00 98.56 72 SER A CA 1
ATOM 563 C C . SER A 1 72 ? -0.908 3.200 -4.253 1.00 98.56 72 SER A C 1
ATOM 565 O O . SER A 1 72 ? -0.227 2.452 -3.536 1.00 98.56 72 SER A O 1
ATOM 567 N N . SER A 1 73 ? -0.401 4.181 -4.993 1.00 97.69 73 SER A N 1
ATOM 568 C CA . SER A 1 73 ? 1.031 4.449 -5.166 1.00 97.69 73 SER A CA 1
ATOM 569 C C . SER A 1 73 ? 1.370 5.937 -5.145 1.00 97.69 73 SER A C 1
ATOM 571 O O . SER A 1 73 ? 2.524 6.291 -4.919 1.00 97.69 73 SER A O 1
ATOM 573 N N . LEU A 1 74 ? 0.398 6.817 -5.377 1.00 96.44 74 LEU A N 1
ATOM 574 C CA . LEU A 1 74 ? 0.586 8.262 -5.361 1.00 96.44 74 LEU A CA 1
ATOM 575 C C . LEU A 1 74 ? 0.328 8.825 -3.960 1.00 96.44 74 LEU A C 1
ATOM 577 O O . LEU A 1 74 ? -0.330 8.220 -3.121 1.00 96.44 74 LEU A O 1
ATOM 581 N N . PHE A 1 75 ? 0.857 10.015 -3.699 1.00 95.81 75 PHE A N 1
ATOM 582 C CA . PHE A 1 75 ? 0.825 10.656 -2.378 1.00 95.81 75 PHE A CA 1
ATOM 583 C C . PHE A 1 75 ? 0.541 12.165 -2.476 1.00 95.81 75 PHE A C 1
ATOM 585 O O . PHE A 1 75 ? 1.043 12.966 -1.691 1.00 95.81 75 PHE A O 1
ATOM 592 N N . ASP A 1 76 ? -0.233 12.594 -3.480 1.00 95.00 76 ASP A N 1
ATOM 593 C CA . ASP A 1 76 ? -0.542 14.012 -3.737 1.00 95.00 76 ASP A CA 1
ATOM 594 C C . ASP A 1 76 ? -1.808 14.528 -3.021 1.00 95.00 76 ASP A C 1
ATOM 596 O O . ASP A 1 76 ? -2.171 15.707 -3.165 1.00 95.00 76 ASP A O 1
ATOM 600 N N . ARG A 1 77 ? -2.505 13.654 -2.287 1.00 95.31 77 ARG A N 1
ATOM 601 C CA . ARG A 1 77 ? -3.769 13.921 -1.586 1.00 95.31 77 ARG A CA 1
ATOM 602 C C . ARG A 1 77 ? -3.905 13.071 -0.328 1.00 95.31 77 ARG A C 1
ATOM 604 O O . ARG A 1 77 ? -3.288 12.019 -0.228 1.00 95.31 77 ARG A O 1
ATOM 611 N N . ASP A 1 78 ? -4.777 13.529 0.564 1.00 96.50 78 ASP A N 1
ATOM 612 C CA . ASP A 1 78 ? -5.153 12.832 1.795 1.00 96.50 78 ASP A CA 1
ATOM 613 C C . ASP A 1 78 ? -6.452 12.025 1.642 1.00 96.50 78 ASP A C 1
ATOM 615 O O . ASP A 1 78 ? -6.761 11.184 2.484 1.00 96.50 78 ASP A O 1
ATOM 619 N N . GLU A 1 79 ? -7.218 12.243 0.568 1.00 95.94 79 GLU A N 1
ATOM 620 C CA . GLU A 1 79 ? -8.431 11.492 0.240 1.00 95.94 79 GLU A CA 1
ATOM 621 C C . GLU A 1 79 ? -8.295 10.709 -1.078 1.00 95.94 79 GLU A C 1
ATOM 623 O O . GLU A 1 79 ? -7.624 11.175 -2.007 1.00 95.94 79 GLU A O 1
ATOM 628 N N . PRO A 1 80 ? -8.987 9.561 -1.223 1.00 97.25 80 PRO A N 1
ATOM 629 C CA . PRO A 1 80 ? -9.075 8.852 -2.490 1.00 97.25 80 PRO A CA 1
ATOM 630 C C . PRO A 1 80 ? -9.720 9.717 -3.570 1.00 97.25 80 PRO A C 1
ATOM 632 O O . PRO A 1 80 ? -10.662 10.470 -3.309 1.00 97.25 80 PRO A O 1
ATOM 635 N N . TYR A 1 81 ? -9.255 9.581 -4.808 1.00 97.25 81 TYR A N 1
ATOM 636 C CA . TYR A 1 81 ? -9.763 10.380 -5.918 1.00 97.25 81 TYR A CA 1
ATOM 637 C C . TYR A 1 81 ? -9.818 9.596 -7.224 1.00 97.25 81 TYR A C 1
ATOM 639 O O . TYR A 1 81 ? -9.164 8.576 -7.405 1.00 97.25 81 TYR A O 1
ATOM 647 N N . ARG A 1 82 ? -10.617 10.101 -8.162 1.00 97.69 82 ARG A N 1
ATOM 648 C CA . ARG A 1 82 ? -10.773 9.525 -9.499 1.00 97.69 82 ARG A CA 1
ATOM 649 C C . ARG A 1 82 ? -9.743 10.141 -10.442 1.00 97.69 82 ARG A C 1
ATOM 651 O O . ARG A 1 82 ? -9.631 11.367 -10.516 1.00 97.69 82 ARG A O 1
ATOM 658 N N . LEU A 1 83 ? -9.005 9.307 -11.161 1.00 96.56 83 LEU A N 1
ATOM 659 C CA . LEU A 1 83 ? -7.909 9.672 -12.050 1.00 96.56 83 LEU A CA 1
ATOM 660 C C . LEU A 1 83 ? -8.239 9.260 -13.488 1.00 96.56 83 LEU A C 1
ATOM 662 O O . LEU A 1 83 ? -8.458 8.088 -13.778 1.00 96.56 83 LEU A O 1
ATOM 666 N N . ALA A 1 84 ? -8.261 10.228 -14.400 1.00 96.56 84 ALA A N 1
ATOM 667 C CA . ALA A 1 84 ? -8.396 9.987 -15.829 1.00 96.56 84 ALA A CA 1
ATOM 668 C C . ALA A 1 84 ? -7.106 9.384 -16.393 1.00 96.56 84 ALA A C 1
ATOM 670 O O . ALA A 1 84 ? -6.029 9.956 -16.222 1.00 96.56 84 ALA A O 1
ATOM 671 N N . VAL A 1 85 ? -7.245 8.283 -17.130 1.00 95.44 85 VAL A N 1
ATOM 672 C CA . VAL A 1 85 ? -6.148 7.580 -17.805 1.00 95.44 85 VAL A CA 1
ATOM 673 C C . VAL A 1 85 ? -6.580 7.288 -19.238 1.00 95.44 85 VAL A C 1
ATOM 675 O O . VAL A 1 85 ? -7.360 6.371 -19.502 1.00 95.44 85 VAL A O 1
ATOM 678 N N . GLY A 1 86 ? -6.143 8.122 -20.183 1.00 90.06 86 GLY A N 1
ATOM 679 C CA . GLY A 1 86 ? -6.619 8.064 -21.566 1.00 90.06 86 GLY A CA 1
ATOM 680 C C . GLY A 1 86 ? -8.143 8.233 -21.658 1.00 90.06 86 GLY A C 1
ATOM 681 O O . GLY A 1 86 ? -8.685 9.272 -21.288 1.00 90.06 86 GLY A O 1
ATOM 682 N N . SER A 1 87 ? -8.840 7.215 -22.175 1.00 92.00 87 SER A N 1
ATOM 683 C CA . SER A 1 87 ? -10.314 7.147 -22.205 1.00 92.00 87 SER A CA 1
ATOM 684 C C . SER A 1 87 ? -10.927 6.373 -21.032 1.00 92.00 87 SER A C 1
ATOM 686 O O . SER A 1 87 ? -12.141 6.166 -21.009 1.00 92.00 87 SER A O 1
ATOM 688 N N . SER A 1 88 ? -10.088 5.899 -20.117 1.00 94.38 88 SER A N 1
ATOM 689 C CA . SER A 1 88 ? -10.443 5.110 -18.943 1.00 94.38 88 SER A CA 1
ATOM 690 C C . SER A 1 88 ? -10.267 5.935 -17.669 1.00 94.38 88 SER A C 1
ATOM 692 O O . SER A 1 88 ? -9.859 7.100 -17.691 1.00 94.38 88 SER A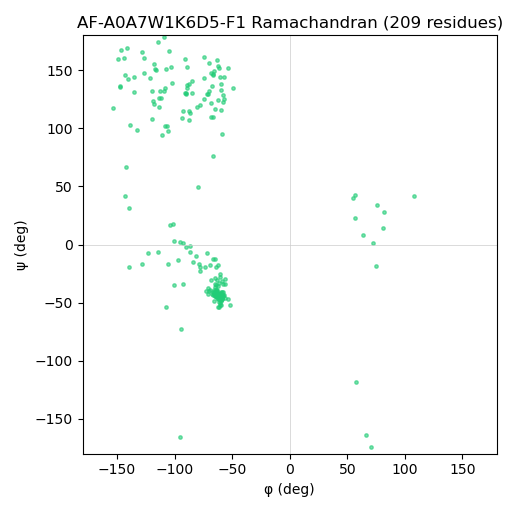 O 1
ATOM 694 N N . GLU A 1 89 ? -10.588 5.316 -16.541 1.00 95.38 89 GLU A N 1
ATOM 695 C CA . GLU A 1 89 ? -10.461 5.914 -15.224 1.00 95.38 89 GLU A CA 1
ATOM 696 C C . GLU A 1 89 ? -9.956 4.870 -14.228 1.00 95.38 89 GLU A C 1
ATOM 698 O O . GLU A 1 89 ? -10.363 3.709 -14.287 1.00 95.38 89 GLU A O 1
ATOM 703 N N . LEU A 1 90 ? -9.094 5.305 -13.314 1.00 97.50 90 LEU A N 1
ATOM 704 C CA . LEU A 1 90 ? -8.675 4.566 -12.130 1.00 97.50 90 LEU A CA 1
ATOM 705 C C . LEU A 1 90 ? -9.086 5.349 -10.886 1.00 97.50 90 LEU A C 1
ATOM 707 O O . LEU A 1 90 ? -9.195 6.574 -10.919 1.00 97.50 90 LEU A O 1
ATOM 711 N N . VAL A 1 91 ? -9.264 4.662 -9.767 1.00 98.25 91 VAL A N 1
ATOM 712 C CA . VAL A 1 91 ? -9.243 5.319 -8.460 1.00 98.25 91 VAL A CA 1
ATOM 713 C C . VAL A 1 91 ? -7.822 5.298 -7.921 1.00 98.25 91 VAL A C 1
ATOM 715 O O . VAL A 1 91 ? -7.197 4.246 -7.876 1.00 98.25 91 VAL A O 1
ATOM 718 N N . GLU A 1 92 ? -7.330 6.443 -7.475 1.00 98.31 92 GLU A N 1
ATOM 719 C CA . GLU A 1 92 ? -6.149 6.494 -6.625 1.00 98.31 92 GLU A CA 1
ATOM 720 C C . GLU A 1 92 ? -6.585 6.422 -5.162 1.00 98.31 92 GLU A C 1
ATOM 722 O O . GLU A 1 92 ? -7.458 7.184 -4.731 1.00 98.31 92 GLU A O 1
ATOM 727 N N . VAL A 1 93 ? -5.963 5.526 -4.398 1.00 98.44 93 VAL A N 1
ATOM 728 C CA . VAL A 1 93 ? -6.045 5.485 -2.934 1.00 98.44 93 VAL A CA 1
ATOM 729 C C . VAL A 1 93 ? -4.673 5.885 -2.380 1.00 98.44 93 VAL A C 1
ATOM 731 O O . VAL A 1 93 ? -3.796 5.019 -2.276 1.00 98.44 93 VAL A O 1
ATOM 734 N N . PRO A 1 94 ? -4.474 7.177 -2.050 1.00 97.56 94 PRO A N 1
ATOM 735 C CA . PRO A 1 94 ? -3.154 7.707 -1.766 1.00 97.56 94 PRO A CA 1
ATOM 736 C C . PRO A 1 94 ? -2.480 7.071 -0.556 1.00 97.56 94 PRO A C 1
ATOM 738 O O . PRO A 1 94 ? -3.116 6.598 0.385 1.00 97.56 94 PRO A O 1
ATOM 741 N N . ILE A 1 95 ? -1.160 7.103 -0.583 1.00 98.00 95 ILE A N 1
ATOM 742 C CA . ILE A 1 95 ? -0.262 6.582 0.446 1.00 98.00 95 ILE A CA 1
ATOM 743 C C . ILE A 1 95 ? 0.535 7.717 1.104 1.00 98.00 95 ILE A C 1
ATOM 745 O O . ILE A 1 95 ? 0.506 8.864 0.664 1.00 98.00 95 ILE A O 1
ATOM 749 N N . SER A 1 96 ? 1.299 7.389 2.148 1.00 97.00 96 SER A N 1
ATOM 750 C CA . SER A 1 96 ? 2.223 8.322 2.797 1.00 97.00 96 SER A CA 1
ATOM 751 C C . SER A 1 96 ? 3.455 7.600 3.337 1.00 97.00 96 SER A C 1
ATOM 753 O O . SER A 1 96 ? 3.337 6.587 4.028 1.00 97.00 96 SER A O 1
ATOM 755 N N . TRP A 1 97 ? 4.642 8.169 3.106 1.00 96.00 97 TRP A N 1
ATOM 756 C CA . TRP A 1 97 ? 5.911 7.698 3.684 1.00 96.00 97 TRP A CA 1
ATOM 757 C C . TRP A 1 97 ? 5.935 7.745 5.215 1.00 96.00 97 TRP A C 1
ATOM 759 O O . TRP A 1 97 ? 6.639 6.960 5.851 1.00 96.00 97 TRP A O 1
ATOM 769 N N . ALA A 1 98 ? 5.140 8.618 5.844 1.00 95.38 98 ALA A N 1
ATOM 770 C CA . ALA A 1 98 ? 5.014 8.635 7.301 1.00 95.38 98 ALA A CA 1
ATOM 771 C C . ALA A 1 98 ? 4.377 7.339 7.842 1.00 95.38 98 ALA A C 1
ATOM 773 O O . ALA A 1 98 ? 4.708 6.905 8.954 1.00 95.38 98 ALA A O 1
ATOM 774 N N . LEU A 1 99 ? 3.527 6.711 7.024 1.00 97.31 99 LEU A N 1
ATOM 775 C CA . LEU A 1 99 ? 2.723 5.522 7.305 1.00 97.31 99 LEU A CA 1
ATOM 776 C C . LEU A 1 99 ? 3.317 4.231 6.708 1.00 97.31 99 LEU A C 1
ATOM 778 O O . LEU A 1 99 ? 2.613 3.226 6.601 1.00 97.31 99 LEU A O 1
ATOM 782 N N . ASP A 1 100 ? 4.602 4.230 6.349 1.00 97.81 100 ASP A N 1
ATOM 783 C CA . ASP A 1 100 ? 5.343 3.026 5.959 1.00 97.81 100 ASP A CA 1
ATOM 784 C C . ASP A 1 100 ? 6.252 2.542 7.096 1.00 97.81 100 ASP A C 1
ATOM 786 O O . ASP A 1 100 ? 6.908 3.332 7.779 1.00 97.81 100 ASP A O 1
ATOM 790 N N . ASP A 1 101 ? 6.306 1.228 7.305 1.00 97.00 101 ASP A N 1
ATOM 791 C CA . ASP A 1 101 ? 7.202 0.591 8.266 1.00 97.00 101 ASP A CA 1
ATOM 792 C C . ASP A 1 101 ? 8.641 0.451 7.750 1.00 97.00 101 ASP A C 1
ATOM 794 O O . ASP A 1 101 ? 9.559 0.270 8.562 1.00 97.00 101 ASP A O 1
ATOM 798 N N . TRP A 1 102 ? 8.853 0.590 6.435 1.00 95.69 102 TRP A N 1
ATOM 799 C CA . TRP A 1 102 ? 10.180 0.585 5.828 1.00 95.69 102 TRP A CA 1
ATOM 800 C C . TRP A 1 102 ? 11.044 1.715 6.393 1.00 95.69 102 TRP A C 1
ATOM 802 O O . TRP A 1 102 ? 12.098 1.451 6.975 1.00 95.69 102 TRP A O 1
ATOM 812 N N . GLU A 1 103 ? 10.537 2.949 6.375 1.00 94.25 103 GLU A N 1
ATOM 813 C CA . GLU A 1 103 ? 11.239 4.142 6.877 1.00 94.25 103 GLU A CA 1
ATOM 814 C C . GLU A 1 103 ? 11.498 4.130 8.391 1.00 94.25 103 GLU A C 1
ATOM 816 O O . GLU A 1 103 ? 12.276 4.934 8.907 1.00 94.25 103 GLU A O 1
ATOM 821 N N . LYS A 1 104 ? 10.862 3.212 9.130 1.00 94.88 104 LYS A N 1
ATOM 822 C CA . LYS A 1 104 ? 11.023 3.082 10.587 1.00 94.88 104 LYS A CA 1
ATOM 823 C C . LYS A 1 104 ? 11.967 1.954 10.985 1.00 94.88 104 LYS A C 1
ATOM 825 O O . LYS A 1 104 ? 12.611 2.024 12.032 1.00 94.88 104 LYS A O 1
ATOM 830 N N . TYR A 1 105 ? 11.976 0.860 10.227 1.00 95.56 105 TYR A N 1
ATOM 831 C CA . TYR A 1 105 ? 12.566 -0.404 10.672 1.00 95.56 105 TYR A CA 1
ATOM 832 C C . TYR A 1 105 ? 13.557 -1.029 9.701 1.00 95.56 105 TYR A C 1
ATOM 834 O O . TYR A 1 105 ? 14.251 -1.972 10.112 1.00 95.56 105 TYR A O 1
ATOM 842 N N . ALA A 1 106 ? 13.563 -0.611 8.434 1.00 93.81 106 ALA A N 1
ATOM 843 C CA . ALA A 1 106 ? 14.384 -1.242 7.420 1.00 93.81 106 ALA A CA 1
ATOM 844 C C . ALA A 1 106 ? 15.863 -0.966 7.692 1.00 93.81 106 ALA A C 1
ATOM 846 O O . ALA A 1 106 ? 16.327 0.167 7.750 1.00 93.81 106 ALA A O 1
ATOM 847 N N . PHE A 1 107 ? 16.611 -2.053 7.840 1.00 93.06 107 PHE A N 1
ATOM 848 C CA . PHE A 1 107 ? 18.061 -2.032 7.878 1.00 93.06 107 PHE A CA 1
ATOM 849 C C . PHE A 1 107 ? 18.562 -3.226 7.073 1.00 93.06 107 PHE A C 1
ATOM 851 O O . PHE A 1 107 ? 18.510 -4.371 7.536 1.00 93.06 107 PHE A O 1
ATOM 858 N N . LEU A 1 108 ? 19.013 -2.954 5.852 1.00 88.12 108 LEU A N 1
ATOM 859 C CA . LEU A 1 108 ? 19.706 -3.908 4.995 1.00 88.12 108 LEU A CA 1
ATOM 860 C C . LEU A 1 108 ? 21.143 -3.408 4.830 1.00 88.12 108 LEU A C 1
ATOM 862 O O . LEU A 1 108 ? 21.329 -2.242 4.496 1.00 88.12 108 LEU A O 1
ATOM 866 N N . PRO A 1 109 ? 22.162 -4.231 5.125 1.00 85.50 109 PRO A N 1
ATOM 867 C CA . PRO A 1 109 ? 23.547 -3.770 5.118 1.00 85.50 109 PRO A CA 1
ATOM 868 C C . PRO A 1 109 ? 24.154 -3.656 3.712 1.00 85.50 109 PRO A C 1
ATOM 870 O O . PRO A 1 109 ? 25.133 -2.933 3.553 1.00 85.50 109 PRO A O 1
ATOM 873 N N . ASP A 1 110 ? 23.621 -4.376 2.718 1.00 82.25 110 ASP A N 1
ATOM 874 C CA . ASP A 1 110 ? 24.135 -4.379 1.344 1.00 82.25 110 ASP A CA 1
ATOM 875 C C . ASP A 1 110 ? 23.028 -4.730 0.321 1.00 82.25 110 ASP A C 1
ATOM 877 O O . ASP A 1 110 ? 22.482 -5.839 0.385 1.00 82.25 110 ASP A O 1
ATOM 881 N N . PRO A 1 111 ? 22.679 -3.817 -0.605 1.00 79.69 111 PRO A N 1
ATOM 882 C CA . PRO A 1 111 ? 23.016 -2.394 -0.545 1.00 79.69 111 PRO A CA 1
ATOM 883 C C . PRO A 1 111 ? 22.398 -1.749 0.714 1.00 79.69 111 PRO A C 1
ATOM 885 O O . PRO A 1 111 ? 21.372 -2.234 1.200 1.00 79.69 111 PRO A O 1
ATOM 888 N N . PRO A 1 112 ? 22.999 -0.677 1.265 1.00 76.62 112 PRO A N 1
ATOM 889 C CA . PRO A 1 112 ? 22.383 0.069 2.355 1.00 76.62 112 PRO A CA 1
ATOM 890 C C . PRO A 1 112 ? 21.027 0.635 1.912 1.00 76.62 112 PRO A C 1
ATOM 892 O O . PRO A 1 112 ? 20.922 1.218 0.834 1.00 76.62 112 PRO A O 1
ATOM 895 N N . THR A 1 113 ? 19.992 0.466 2.738 1.00 76.25 113 THR A N 1
ATOM 896 C CA . THR A 1 113 ? 18.633 0.972 2.468 1.00 76.25 113 THR A CA 1
ATOM 897 C C . THR A 1 113 ? 18.101 1.826 3.611 1.00 76.25 113 THR A C 1
ATOM 899 O O . THR A 1 113 ? 18.339 1.502 4.778 1.00 76.25 113 THR A O 1
ATOM 902 N N . GLY A 1 114 ? 17.286 2.828 3.274 1.00 69.19 114 GLY A N 1
ATOM 903 C CA . GLY A 1 114 ? 16.615 3.700 4.239 1.00 69.19 114 GLY A CA 1
ATOM 904 C C . GLY A 1 114 ? 17.586 4.580 5.029 1.00 69.19 114 GLY A C 1
ATOM 905 O O . GLY A 1 114 ? 18.761 4.709 4.688 1.00 69.19 114 GLY A O 1
ATOM 906 N N . SER A 1 115 ? 17.102 5.153 6.131 1.00 76.88 115 SER A N 1
ATOM 907 C CA . SER A 1 115 ? 17.910 5.980 7.045 1.00 76.88 115 SER A CA 1
ATOM 908 C C . SER A 1 115 ? 19.005 5.201 7.793 1.00 76.88 115 SER A C 1
ATOM 910 O O . SER A 1 115 ? 19.852 5.794 8.462 1.00 76.88 115 SER A O 1
ATOM 912 N N . GLY A 1 116 ? 18.965 3.864 7.750 1.00 80.06 116 GLY A N 1
ATOM 913 C CA . GLY A 1 116 ? 19.804 2.987 8.567 1.00 80.06 116 GLY A CA 1
ATOM 914 C C . GLY A 1 116 ? 19.419 2.956 10.054 1.00 80.06 116 GLY A C 1
ATOM 915 O O . GLY A 1 116 ? 20.067 2.257 10.838 1.00 80.06 116 GLY A O 1
ATOM 916 N N . VAL A 1 117 ? 18.373 3.686 10.456 1.00 88.62 117 VAL A N 1
ATOM 917 C CA . VAL A 1 117 ? 17.864 3.735 11.830 1.00 88.62 117 VAL A CA 1
ATOM 918 C C . VAL A 1 117 ? 16.813 2.646 12.036 1.00 88.62 117 VAL A C 1
ATOM 920 O O . VAL A 1 117 ? 15.943 2.424 11.200 1.00 88.62 117 VAL A O 1
ATOM 923 N N . ILE A 1 118 ? 16.875 1.970 13.186 1.00 95.69 118 ILE A N 1
ATOM 924 C CA . ILE A 1 118 ? 15.811 1.071 13.643 1.00 95.69 118 ILE A CA 1
ATOM 925 C C . ILE A 1 118 ? 15.104 1.750 14.813 1.00 95.69 118 ILE A C 1
ATOM 927 O O . ILE A 1 118 ? 15.610 1.744 15.937 1.00 95.69 118 ILE A O 1
ATOM 931 N N . GLU A 1 119 ? 13.931 2.318 14.551 1.00 96.94 119 GLU A N 1
ATOM 932 C CA . GLU A 1 119 ? 13.129 3.008 15.559 1.00 96.94 119 GLU A CA 1
ATOM 933 C C . GLU A 1 119 ? 12.609 2.033 16.632 1.00 96.94 119 GLU A C 1
ATOM 935 O O . GLU A 1 119 ? 12.278 0.870 16.339 1.00 96.94 119 GLU A O 1
ATOM 940 N N . PRO A 1 120 ? 12.497 2.470 17.902 1.00 97.50 120 PRO A N 1
ATOM 941 C CA . PRO A 1 120 ? 11.856 1.666 18.923 1.00 97.50 120 PRO A CA 1
ATOM 942 C C . PRO A 1 120 ? 10.356 1.545 18.597 1.00 97.50 120 PRO A C 1
ATOM 944 O O . PRO A 1 120 ? 9.712 2.552 18.299 1.00 97.50 120 PRO A O 1
ATOM 947 N N . PRO A 1 121 ? 9.745 0.349 18.710 1.00 97.88 121 PRO A N 1
ATOM 948 C CA . PRO A 1 121 ? 8.350 0.151 18.311 1.00 97.88 121 PRO A CA 1
ATOM 949 C C . PRO A 1 121 ? 7.346 1.095 18.996 1.00 97.88 121 PRO A C 1
ATOM 951 O O . PRO A 1 121 ? 6.329 1.437 18.404 1.00 97.88 121 PRO A O 1
ATOM 954 N N . SER A 1 122 ? 7.622 1.548 20.224 1.00 97.44 122 SER A N 1
ATOM 955 C CA . SER A 1 122 ? 6.764 2.510 20.928 1.00 97.44 122 SER A CA 1
ATOM 956 C C . SER A 1 122 ? 6.687 3.873 20.234 1.00 97.44 122 SER A C 1
ATOM 958 O O . SER A 1 122 ? 5.601 4.431 20.164 1.00 97.44 122 SER A O 1
ATOM 960 N N . ARG A 1 123 ? 7.800 4.374 19.675 1.00 97.38 123 ARG A N 1
ATOM 961 C CA . ARG A 1 123 ? 7.816 5.618 18.883 1.00 97.38 123 ARG A CA 1
ATOM 962 C C . ARG A 1 123 ? 6.965 5.468 17.631 1.00 97.38 123 ARG A C 1
ATOM 964 O O . ARG A 1 123 ? 6.189 6.351 17.310 1.00 97.38 123 ARG A O 1
ATOM 971 N N . VAL A 1 124 ? 7.080 4.327 16.952 1.00 97.62 124 VAL A N 1
ATOM 972 C CA . VAL A 1 124 ? 6.296 4.055 15.740 1.00 97.62 124 VAL A CA 1
ATOM 973 C C . VAL A 1 124 ? 4.802 3.980 16.050 1.00 97.62 124 VAL A C 1
ATOM 975 O O . VAL A 1 124 ? 4.004 4.521 15.294 1.00 97.62 12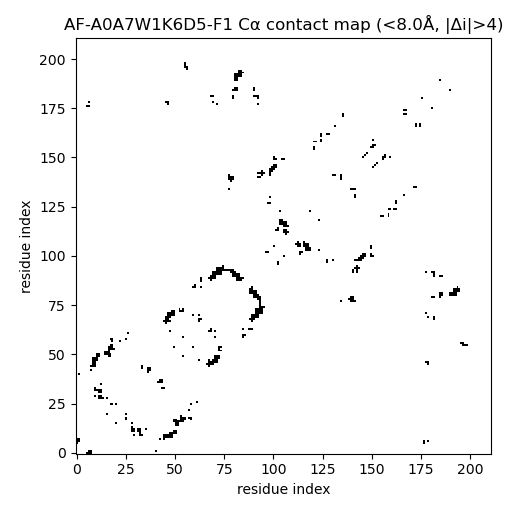4 VAL A O 1
ATOM 978 N N . LEU A 1 125 ? 4.421 3.374 17.182 1.00 98.25 125 LEU A N 1
ATOM 979 C CA . LEU A 1 125 ? 3.032 3.385 17.649 1.00 98.25 125 LEU A CA 1
ATOM 980 C C . LEU A 1 125 ? 2.511 4.811 17.862 1.00 98.25 125 LEU A C 1
ATOM 982 O O . LEU A 1 125 ? 1.388 5.095 17.467 1.00 98.25 125 LEU A O 1
ATOM 986 N N . GLU A 1 126 ? 3.296 5.665 18.520 1.00 97.75 126 GLU A N 1
ATOM 987 C CA . GLU A 1 126 ? 2.933 7.063 18.778 1.00 97.75 126 GLU A CA 1
ATOM 988 C C . GLU A 1 126 ? 2.765 7.828 17.464 1.00 97.75 126 GLU A C 1
ATOM 990 O O . GLU A 1 126 ? 1.683 8.342 17.210 1.00 97.75 126 GLU A O 1
ATOM 995 N N . THR A 1 127 ? 3.768 7.793 16.583 1.00 96.94 127 THR A N 1
ATOM 996 C CA . THR A 1 127 ? 3.727 8.496 15.293 1.00 96.94 127 THR A CA 1
ATOM 997 C C . THR A 1 127 ? 2.561 8.049 14.414 1.00 96.94 127 THR A C 1
ATOM 999 O O . THR A 1 127 ? 1.843 8.882 13.879 1.00 96.94 127 THR A O 1
ATOM 1002 N N . TRP A 1 128 ? 2.331 6.741 14.260 1.00 98.31 128 TRP A N 1
ATOM 1003 C CA . TRP A 1 128 ? 1.205 6.267 13.448 1.00 98.31 128 TRP A CA 1
ATOM 1004 C C . TRP A 1 128 ? -0.152 6.577 14.077 1.00 98.31 128 TRP A C 1
ATOM 1006 O O . TRP A 1 128 ? -1.128 6.752 13.356 1.00 98.31 128 TRP A O 1
ATOM 1016 N N . TRP A 1 129 ? -0.237 6.631 15.407 1.00 98.25 129 TRP A N 1
ATOM 1017 C CA . TRP A 1 129 ? -1.477 7.013 16.073 1.00 98.25 129 TRP A CA 1
ATOM 1018 C C . TRP A 1 129 ? -1.785 8.503 15.892 1.00 98.25 129 TRP A C 1
ATOM 1020 O O . TRP A 1 129 ? -2.924 8.826 15.576 1.00 98.25 129 TRP A O 1
ATOM 1030 N N . GLU A 1 130 ? -0.781 9.377 16.009 1.00 98.12 130 GLU A N 1
ATOM 1031 C CA . GLU A 1 130 ? -0.917 10.820 15.751 1.00 98.12 130 GLU A CA 1
ATOM 1032 C C . GLU A 1 130 ? -1.426 11.096 14.326 1.00 98.12 130 GLU A C 1
ATOM 1034 O O . GLU A 1 130 ? -2.344 11.892 14.143 1.00 98.12 130 GLU A O 1
ATOM 1039 N N . GLU A 1 131 ? -0.889 10.389 13.326 1.00 97.94 131 GLU A N 1
ATOM 1040 C CA . GLU A 1 131 ? -1.374 10.469 11.942 1.00 97.94 131 GLU A CA 1
ATOM 1041 C C . GLU A 1 131 ? -2.836 10.016 11.830 1.00 97.94 131 GLU A C 1
ATOM 1043 O O . GLU A 1 131 ? -3.665 10.737 11.282 1.00 97.94 131 GLU A O 1
ATOM 1048 N N . ILE A 1 132 ? -3.195 8.850 12.385 1.00 97.38 132 ILE A N 1
ATOM 1049 C CA . ILE A 1 132 ? -4.579 8.350 12.331 1.00 97.38 132 ILE A CA 1
ATOM 1050 C C . ILE A 1 132 ? -5.554 9.340 12.983 1.00 97.38 132 ILE A C 1
ATOM 1052 O O . ILE A 1 132 ? -6.618 9.586 12.419 1.00 97.38 132 ILE A O 1
ATOM 1056 N N . GLU A 1 133 ? -5.210 9.913 14.139 1.00 97.00 133 GLU A N 1
ATOM 1057 C CA . GLU A 1 133 ? -6.036 10.932 14.800 1.00 97.00 133 GLU A CA 1
ATOM 1058 C C . GLU A 1 133 ? -6.233 12.159 13.900 1.00 97.00 133 GLU A C 1
ATOM 1060 O O . GLU A 1 133 ? -7.365 12.611 13.728 1.00 97.00 133 GLU A O 1
ATOM 1065 N N . ALA A 1 134 ? -5.172 12.639 13.247 1.00 97.25 134 ALA A N 1
ATOM 1066 C CA . ALA A 1 134 ? -5.272 13.743 12.297 1.00 97.25 134 ALA A CA 1
ATOM 1067 C C . ALA A 1 134 ? -6.158 13.391 11.086 1.00 97.25 134 ALA A C 1
ATOM 1069 O O . ALA A 1 134 ? -7.013 14.190 10.703 1.00 97.25 134 ALA A O 1
ATOM 1070 N N . TYR A 1 135 ? -6.025 12.183 10.523 1.00 96.88 135 TYR A N 1
ATOM 1071 C CA . TYR A 1 135 ? -6.870 11.713 9.417 1.00 96.88 135 TYR A CA 1
ATOM 1072 C C . TYR A 1 135 ? -8.354 11.623 9.802 1.00 96.88 135 TYR A C 1
ATOM 1074 O O . TYR A 1 135 ? -9.213 11.939 8.977 1.00 96.88 135 TYR A O 1
ATOM 1082 N N . VAL A 1 136 ? -8.668 11.248 11.049 1.00 96.25 136 VAL A N 1
ATOM 1083 C CA . VAL A 1 136 ? -10.043 11.280 11.580 1.00 96.25 136 VAL A CA 1
ATOM 1084 C C . VAL A 1 136 ? -10.581 12.709 11.617 1.00 96.25 136 VAL A C 1
ATOM 1086 O O . VAL A 1 136 ? -11.721 12.936 11.216 1.00 96.25 136 VAL A O 1
ATOM 1089 N N . GLU A 1 137 ? -9.778 13.675 12.068 1.00 95.94 137 GLU A N 1
ATOM 1090 C CA . GLU A 1 137 ? -10.195 15.078 12.168 1.00 95.94 137 GLU A CA 1
ATOM 1091 C C . GLU A 1 137 ? -10.440 15.728 10.801 1.00 95.94 137 GLU A C 1
ATOM 1093 O O . GLU A 1 137 ? -11.410 16.475 10.643 1.00 95.94 137 GLU A O 1
ATOM 1098 N N . VAL A 1 138 ? -9.585 15.451 9.811 1.00 95.69 138 VAL A N 1
ATOM 1099 C CA . VAL A 1 138 ? -9.716 16.031 8.460 1.00 95.69 138 VAL A CA 1
ATOM 1100 C C . VAL A 1 138 ? -10.689 15.260 7.564 1.00 95.69 138 VAL A C 1
ATOM 1102 O O . VAL A 1 138 ? -11.130 15.797 6.551 1.00 95.69 138 VAL A O 1
ATOM 1105 N N . GLY A 1 139 ? -11.064 14.033 7.941 1.00 94.75 139 GLY A N 1
ATOM 1106 C CA . GLY A 1 139 ? -11.952 13.173 7.155 1.00 94.75 139 GLY A CA 1
ATOM 1107 C C . GLY A 1 139 ? -11.277 12.535 5.937 1.00 94.75 139 GLY A C 1
ATOM 1108 O O . GLY A 1 139 ? -11.924 12.371 4.904 1.00 94.75 139 GLY A O 1
ATOM 1109 N N . GLY A 1 140 ? -9.988 12.202 6.049 1.00 95.19 140 GLY A N 1
ATOM 1110 C CA . GLY A 1 140 ? -9.201 11.616 4.961 1.00 95.19 140 GLY A CA 1
ATOM 1111 C C . GLY A 1 140 ? -9.117 10.086 4.988 1.00 95.19 140 GLY A C 1
ATOM 1112 O O . GLY A 1 140 ? -9.862 9.402 5.691 1.00 95.19 140 GLY A O 1
ATOM 1113 N N . CYS A 1 141 ? -8.182 9.532 4.218 1.00 96.81 141 CYS A N 1
ATOM 1114 C CA . CYS A 1 141 ? -7.901 8.103 4.144 1.00 96.81 141 CYS A CA 1
ATOM 1115 C C . CYS A 1 141 ? -6.456 7.809 4.557 1.00 96.81 141 CYS A C 1
ATOM 1117 O O . CYS A 1 141 ? -5.507 8.059 3.823 1.00 96.81 141 CYS A O 1
ATOM 1119 N N . CYS A 1 142 ? -6.302 7.221 5.741 1.00 95.50 142 CYS A N 1
ATOM 1120 C CA . CYS A 1 142 ? -5.012 6.779 6.255 1.00 95.50 142 CYS A CA 1
ATOM 1121 C C . CYS A 1 142 ? -4.687 5.361 5.756 1.00 95.50 142 CYS A C 1
ATOM 1123 O O . CYS A 1 142 ? -5.308 4.386 6.191 1.00 95.50 142 CYS A O 1
ATOM 1125 N N . VAL A 1 143 ? -3.663 5.223 4.908 1.00 98.06 143 VAL A N 1
ATOM 1126 C CA . VAL A 1 143 ? -3.221 3.927 4.367 1.00 98.06 143 VAL A CA 1
ATOM 1127 C C . VAL A 1 143 ? -1.915 3.477 5.018 1.00 98.06 143 VAL A C 1
ATOM 1129 O O . VAL A 1 143 ? -0.820 3.855 4.604 1.00 98.06 143 VAL A O 1
ATOM 1132 N N . LEU A 1 144 ? -2.029 2.615 6.030 1.00 98.06 144 LEU A N 1
ATOM 1133 C CA . LEU A 1 144 ? -0.871 2.015 6.692 1.00 98.06 144 LEU A CA 1
ATOM 1134 C C . LEU A 1 144 ? -0.237 0.926 5.814 1.00 98.06 144 LEU A C 1
ATOM 1136 O O . LEU A 1 144 ? -0.899 -0.046 5.443 1.00 98.06 144 LEU A O 1
ATOM 1140 N N . THR A 1 145 ? 1.060 1.050 5.537 1.00 98.50 145 THR A N 1
ATOM 1141 C CA . THR A 1 145 ? 1.828 0.092 4.731 1.00 98.50 145 THR A CA 1
ATOM 1142 C C . THR A 1 145 ? 2.854 -0.632 5.590 1.00 98.50 145 THR A C 1
ATOM 1144 O O . THR A 1 145 ? 3.548 -0.036 6.408 1.00 98.50 145 THR A O 1
ATOM 1147 N N . MET A 1 146 ? 2.891 -1.960 5.466 1.00 97.94 146 MET A N 1
ATOM 1148 C CA . MET A 1 146 ? 3.692 -2.811 6.340 1.00 97.94 146 MET A CA 1
ATOM 1149 C C . MET A 1 146 ? 4.291 -3.989 5.590 1.00 97.94 146 MET A C 1
ATOM 1151 O O . MET A 1 146 ? 3.631 -4.624 4.766 1.00 97.94 146 MET A O 1
ATOM 1155 N N . HIS A 1 147 ? 5.495 -4.374 5.999 1.00 98.12 147 HIS A N 1
ATOM 1156 C CA . HIS A 1 147 ? 6.211 -5.503 5.430 1.00 98.12 147 HIS A CA 1
ATOM 1157 C C . HIS A 1 147 ? 6.315 -6.648 6.450 1.00 98.12 147 HIS A C 1
ATOM 1159 O O . HIS A 1 147 ? 6.842 -6.456 7.551 1.00 98.12 147 HIS A O 1
ATOM 1165 N N . PRO A 1 148 ? 5.892 -7.889 6.122 1.00 98.38 148 PRO A N 1
ATOM 1166 C CA . PRO A 1 148 ? 5.892 -8.994 7.085 1.00 98.38 148 PRO A CA 1
ATOM 1167 C C . PRO A 1 148 ? 7.258 -9.287 7.720 1.00 98.38 148 PRO A C 1
ATOM 1169 O O . PRO A 1 148 ? 7.332 -9.639 8.897 1.00 98.38 148 PRO A O 1
ATOM 1172 N N . PHE A 1 149 ? 8.356 -9.115 6.977 1.00 97.00 149 PHE A N 1
ATOM 1173 C CA . PHE A 1 149 ? 9.707 -9.352 7.501 1.00 97.00 149 PHE A CA 1
ATOM 1174 C C . PHE A 1 149 ? 10.182 -8.258 8.480 1.00 97.00 149 PHE A C 1
ATOM 1176 O O . PHE A 1 149 ? 11.082 -8.510 9.294 1.00 97.00 149 PHE A O 1
ATOM 1183 N N . LEU A 1 150 ? 9.552 -7.076 8.439 1.00 96.81 150 LEU A N 1
ATOM 1184 C CA . LEU A 1 150 ? 9.775 -5.958 9.351 1.00 96.81 150 LEU A CA 1
ATOM 1185 C C . LEU A 1 150 ? 8.765 -5.994 10.499 1.00 96.81 150 LEU A C 1
ATOM 1187 O O . LEU A 1 150 ? 9.148 -6.357 11.616 1.00 96.81 150 LEU A O 1
ATOM 1191 N N . SER A 1 151 ? 7.497 -5.670 10.244 1.00 98.25 151 SER A N 1
ATOM 1192 C CA . SER A 1 151 ? 6.445 -5.578 11.266 1.00 98.25 151 SER A CA 1
ATOM 1193 C C . SER A 1 151 ? 6.030 -6.918 11.874 1.00 98.25 151 SER A C 1
ATOM 1195 O O . SER A 1 151 ? 5.498 -6.949 12.981 1.00 98.25 151 SER A O 1
ATOM 1197 N N . GLY A 1 152 ? 6.351 -8.050 11.238 1.00 98.12 152 GLY A N 1
ATOM 1198 C CA . GLY A 1 152 ? 6.107 -9.381 11.807 1.00 98.12 152 GLY A CA 1
ATOM 1199 C C . GLY A 1 152 ? 7.033 -9.762 12.970 1.00 98.12 152 GLY A C 1
ATOM 1200 O O . GLY A 1 152 ? 6.827 -10.796 13.607 1.00 98.12 152 GLY A O 1
ATOM 1201 N N . ARG A 1 153 ? 8.060 -8.958 13.289 1.00 98.31 153 ARG A N 1
ATOM 1202 C CA . ARG A 1 153 ? 8.923 -9.202 14.462 1.00 98.31 153 ARG A CA 1
ATOM 1203 C C . ARG A 1 153 ? 8.128 -9.024 15.771 1.00 98.31 153 ARG A C 1
ATOM 1205 O O . ARG A 1 153 ? 7.288 -8.132 15.844 1.00 98.31 153 ARG A O 1
ATOM 1212 N N . PRO A 1 154 ? 8.424 -9.780 16.849 1.00 98.44 154 PRO A N 1
ATOM 1213 C CA . PRO A 1 154 ? 7.524 -9.907 18.007 1.00 98.44 154 PRO A CA 1
ATOM 1214 C C . PRO A 1 154 ? 7.057 -8.593 18.658 1.00 98.44 154 PRO A C 1
ATOM 1216 O O . PRO A 1 154 ? 5.866 -8.412 18.921 1.00 98.44 154 PRO A O 1
ATOM 1219 N N . ALA A 1 155 ? 7.981 -7.661 18.909 1.00 98.12 155 ALA A N 1
ATOM 1220 C CA . ALA A 1 155 ? 7.647 -6.375 19.522 1.00 98.12 155 ALA A CA 1
ATOM 1221 C C . ALA A 1 155 ? 6.827 -5.478 18.575 1.00 98.12 155 ALA A C 1
ATOM 1223 O O . ALA A 1 155 ? 5.862 -4.849 19.002 1.00 98.12 155 ALA A O 1
ATOM 1224 N N . ARG A 1 156 ? 7.163 -5.479 17.280 1.00 98.25 156 ARG A N 1
ATOM 1225 C CA . ARG A 1 156 ? 6.490 -4.678 16.244 1.00 98.25 156 ARG A CA 1
ATOM 1226 C C . ARG A 1 156 ? 5.076 -5.197 15.969 1.00 98.25 156 ARG A C 1
ATOM 1228 O O . ARG A 1 156 ? 4.132 -4.419 15.934 1.00 98.25 156 ARG A O 1
ATOM 1235 N N . ALA A 1 157 ? 4.895 -6.516 15.943 1.00 98.38 157 ALA A N 1
ATOM 1236 C CA . ALA A 1 157 ? 3.578 -7.141 15.832 1.00 98.38 157 ALA A CA 1
ATOM 1237 C C . ALA A 1 157 ? 2.668 -6.822 17.037 1.00 98.38 157 ALA A C 1
ATOM 1239 O O . ALA A 1 157 ? 1.447 -6.744 16.902 1.00 98.38 157 ALA A O 1
ATOM 1240 N N . THR A 1 158 ? 3.250 -6.616 18.225 1.00 97.81 158 THR A N 1
ATOM 1241 C CA . THR A 1 158 ? 2.496 -6.191 19.419 1.00 97.81 158 THR A CA 1
ATOM 1242 C C . THR A 1 158 ? 2.037 -4.737 19.299 1.00 97.81 158 THR A C 1
ATOM 1244 O O . THR A 1 158 ? 0.911 -4.427 19.682 1.00 97.81 158 THR A O 1
ATOM 1247 N N . VAL A 1 159 ? 2.868 -3.871 18.714 1.00 96.94 159 VAL A N 1
ATOM 1248 C CA . VAL A 1 159 ? 2.504 -2.488 18.370 1.00 96.94 159 VAL A CA 1
ATOM 1249 C C . VAL A 1 159 ? 1.377 -2.443 17.347 1.00 96.94 159 VAL A C 1
ATOM 1251 O O . VAL A 1 159 ? 0.391 -1.757 17.591 1.00 96.94 159 VAL A O 1
ATOM 1254 N N . LEU A 1 160 ? 1.453 -3.240 16.278 1.00 97.12 160 LEU A N 1
ATOM 1255 C CA . LEU A 1 160 ? 0.369 -3.328 15.298 1.00 97.12 160 LEU A CA 1
ATOM 1256 C C . LEU A 1 160 ? -0.955 -3.749 15.951 1.00 97.12 160 LEU A C 1
ATOM 1258 O O . LEU A 1 160 ? -1.994 -3.150 15.692 1.00 97.12 160 LEU A O 1
ATOM 1262 N N . ARG A 1 161 ? -0.926 -4.739 16.854 1.00 97.94 161 ARG A N 1
ATOM 1263 C CA . ARG A 1 161 ? -2.120 -5.125 17.620 1.00 97.94 161 ARG A CA 1
ATOM 1264 C C . ARG A 1 161 ? -2.670 -3.954 18.436 1.00 97.94 161 ARG A C 1
ATOM 1266 O O . ARG A 1 161 ? -3.872 -3.729 18.414 1.00 97.94 161 ARG A O 1
ATOM 1273 N N . ALA A 1 162 ? -1.813 -3.222 19.148 1.00 98.12 162 ALA A N 1
ATOM 1274 C CA . ALA A 1 162 ? -2.241 -2.080 19.953 1.00 98.12 162 ALA A CA 1
ATOM 1275 C C . ALA A 1 162 ? -2.850 -0.961 19.093 1.00 98.12 162 ALA A C 1
ATOM 1277 O O . ALA A 1 162 ? -3.881 -0.411 19.470 1.00 98.12 162 ALA A O 1
ATOM 1278 N N . LEU A 1 163 ? -2.250 -0.664 17.937 1.00 98.00 163 LEU A N 1
ATOM 1279 C CA . LEU A 1 163 ? -2.765 0.322 16.989 1.00 98.00 163 LEU A CA 1
ATOM 1280 C C . LEU A 1 163 ? -4.156 -0.072 16.475 1.00 98.00 163 LEU A C 1
ATOM 1282 O O . LEU A 1 163 ? -5.074 0.739 16.516 1.00 98.00 163 LEU A O 1
ATOM 1286 N N . LEU A 1 164 ? -4.337 -1.334 16.069 1.00 96.94 164 LEU A N 1
ATOM 1287 C CA . LEU A 1 164 ? -5.627 -1.841 15.592 1.00 96.94 164 LEU A CA 1
ATOM 1288 C C . LEU A 1 164 ? -6.708 -1.809 16.679 1.00 96.94 164 LEU A C 1
ATOM 1290 O O . LEU A 1 164 ? -7.850 -1.468 16.387 1.00 96.94 164 LEU A O 1
ATOM 1294 N N . GLU A 1 165 ? -6.373 -2.138 17.929 1.00 98.06 165 GLU A N 1
ATOM 1295 C CA . GLU A 1 165 ? -7.329 -2.027 19.039 1.00 98.06 165 GLU A CA 1
ATOM 1296 C C . GLU A 1 165 ? -7.733 -0.570 19.306 1.00 98.06 165 GLU A C 1
ATOM 1298 O O . GLU A 1 165 ? -8.905 -0.315 19.578 1.00 98.06 165 GLU A O 1
ATOM 1303 N N . ARG A 1 166 ? -6.807 0.394 19.174 1.00 97.75 166 ARG A N 1
ATOM 1304 C CA . ARG A 1 166 ? -7.145 1.825 19.255 1.00 97.75 166 ARG A CA 1
ATOM 1305 C C . ARG A 1 166 ? -8.041 2.258 18.098 1.00 97.75 166 ARG A C 1
ATOM 1307 O O . ARG A 1 166 ? -9.084 2.849 18.345 1.00 97.75 166 ARG A O 1
ATOM 1314 N N . ALA A 1 167 ? -7.684 1.907 16.863 1.00 97.12 167 ALA A N 1
ATOM 1315 C CA . ALA A 1 167 ? -8.459 2.265 15.676 1.00 97.12 167 ALA A CA 1
ATOM 1316 C C . ALA A 1 167 ? -9.893 1.712 15.738 1.00 97.12 167 ALA A C 1
ATOM 1318 O O . ALA A 1 167 ? -10.849 2.434 15.486 1.00 97.12 167 ALA A O 1
ATOM 1319 N N . LYS A 1 168 ? -10.067 0.456 16.173 1.00 97.38 168 LYS A N 1
ATOM 1320 C CA 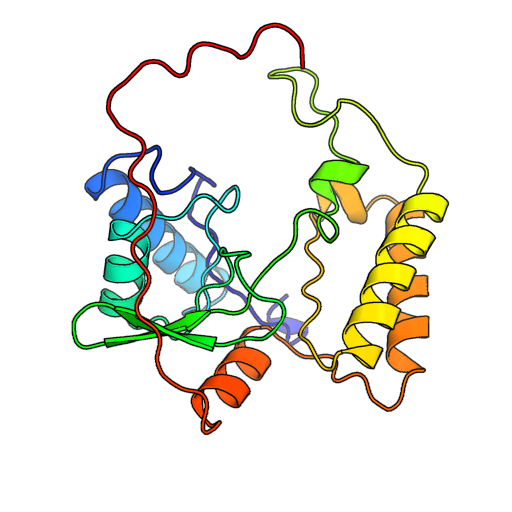. LYS A 1 168 ? -11.392 -0.164 16.357 1.00 97.38 168 LYS A CA 1
ATOM 1321 C C . LYS A 1 168 ? -12.248 0.499 17.439 1.00 97.38 168 LYS A C 1
ATOM 1323 O O . LYS A 1 168 ? -13.453 0.259 17.476 1.00 97.38 168 LYS A O 1
ATOM 1328 N N . ALA A 1 169 ? -11.640 1.259 18.348 1.00 97.56 169 ALA A N 1
ATOM 1329 C CA . ALA A 1 169 ? -12.347 1.978 19.399 1.00 97.56 169 ALA A CA 1
ATOM 1330 C C . ALA A 1 169 ? -12.837 3.366 18.955 1.00 97.56 169 ALA A C 1
ATOM 1332 O O . ALA A 1 169 ? -13.563 3.993 19.723 1.00 97.56 169 ALA A O 1
ATOM 1333 N N . VAL A 1 170 ? -12.471 3.830 17.752 1.00 97.56 170 VAL A N 1
ATOM 1334 C CA . VAL A 1 170 ? -12.932 5.097 17.164 1.00 97.56 170 VAL A CA 1
ATOM 1335 C C . VAL A 1 170 ? -14.161 4.821 16.287 1.00 97.56 170 VAL A C 1
ATOM 1337 O O . VAL A 1 170 ? -14.017 4.198 15.235 1.00 97.56 170 VAL A O 1
ATOM 1340 N N . PRO A 1 171 ? -15.376 5.237 16.692 1.00 95.88 171 PRO A N 1
ATOM 1341 C CA . PRO A 1 171 ? -16.604 4.961 15.940 1.00 95.88 171 PRO A CA 1
ATOM 1342 C C . PRO A 1 171 ? -16.630 5.536 14.518 1.00 95.88 171 PRO A C 1
ATOM 1344 O O . PRO A 1 171 ? -17.328 5.006 13.657 1.00 95.88 171 PRO A O 1
ATOM 1347 N N . GLU A 1 172 ? -15.903 6.626 14.288 1.00 95.25 172 GLU A N 1
ATOM 1348 C CA . GLU A 1 172 ? -15.811 7.341 13.018 1.00 95.25 172 GLU A CA 1
ATOM 1349 C C . GLU A 1 172 ? -14.892 6.640 12.005 1.00 95.25 172 GLU A C 1
ATOM 1351 O O . GLU A 1 172 ? -15.001 6.895 10.806 1.00 95.25 172 GLU A O 1
ATOM 1356 N N . LEU A 1 173 ? -14.002 5.746 12.459 1.00 96.69 173 LEU A N 1
ATOM 1357 C CA . LEU A 1 173 ? -13.056 5.062 11.581 1.00 96.69 173 LEU A CA 1
ATOM 1358 C C . LEU A 1 173 ? -13.705 3.885 10.856 1.00 96.69 173 LEU A C 1
ATOM 1360 O O . LEU A 1 173 ? -14.083 2.872 11.449 1.00 96.69 173 LEU A O 1
ATOM 1364 N N . TRP A 1 174 ? -13.719 3.974 9.529 1.00 97.62 174 TRP A N 1
ATOM 1365 C CA . TRP A 1 174 ? -13.994 2.835 8.670 1.00 97.62 174 TRP A CA 1
ATOM 1366 C C . TRP A 1 174 ? -12.700 2.072 8.368 1.00 97.62 174 TRP A C 1
ATOM 1368 O O . TRP A 1 174 ? -11.853 2.523 7.602 1.00 97.62 174 TRP A O 1
ATOM 1378 N N . ILE A 1 175 ? -12.550 0.891 8.970 1.00 97.62 175 ILE A N 1
ATOM 1379 C CA . ILE A 1 175 ? -11.455 -0.031 8.649 1.00 97.62 175 ILE A CA 1
ATOM 1380 C C . ILE A 1 175 ? -11.903 -0.923 7.489 1.00 97.62 175 ILE A C 1
ATOM 1382 O O . ILE A 1 175 ? -12.825 -1.725 7.654 1.00 97.62 175 ILE A O 1
ATOM 1386 N N . ALA A 1 176 ? -11.239 -0.796 6.342 1.00 97.88 176 ALA A N 1
ATOM 1387 C CA . ALA A 1 176 ? -11.593 -1.485 5.104 1.00 97.88 176 ALA A CA 1
ATOM 1388 C C . ALA A 1 176 ? -10.362 -1.953 4.319 1.00 97.88 176 ALA A C 1
ATOM 1390 O O . ALA A 1 176 ? -9.221 -1.595 4.615 1.00 97.88 176 ALA A O 1
ATOM 1391 N N . THR A 1 177 ? -10.619 -2.774 3.307 1.00 98.56 177 THR A N 1
ATOM 1392 C CA . THR A 1 177 ? -9.658 -3.107 2.252 1.00 98.56 177 THR A CA 1
ATOM 1393 C C . THR A 1 177 ? -9.483 -1.940 1.272 1.00 98.56 177 THR A C 1
ATOM 1395 O O . THR A 1 177 ? -10.336 -1.054 1.186 1.00 98.56 177 THR A O 1
ATOM 1398 N N . ILE A 1 178 ? -8.389 -1.938 0.503 1.00 98.56 178 ILE A N 1
ATOM 1399 C CA . ILE A 1 178 ? -8.156 -0.885 -0.498 1.00 98.56 178 ILE A CA 1
ATOM 1400 C C . ILE A 1 178 ? -9.215 -0.971 -1.598 1.00 98.56 178 ILE A C 1
ATOM 1402 O O . ILE A 1 178 ? -9.748 0.059 -2.006 1.00 98.56 178 ILE A O 1
ATOM 1406 N N . GLY A 1 179 ? -9.595 -2.183 -2.015 1.00 98.38 179 GLY A N 1
ATOM 1407 C CA . GLY A 1 179 ? -10.674 -2.379 -2.981 1.00 98.38 179 GLY A CA 1
ATOM 1408 C C . GLY A 1 179 ? -12.015 -1.804 -2.516 1.00 98.38 179 GLY A C 1
ATOM 1409 O O . GLY A 1 179 ? -12.715 -1.169 -3.304 1.00 98.38 179 GLY A O 1
ATOM 1410 N N . GLU A 1 180 ? -12.375 -1.957 -1.238 1.00 98.50 180 GLU A N 1
ATOM 1411 C CA . GLU A 1 180 ? -13.599 -1.362 -0.679 1.00 98.50 180 GLU A CA 1
ATOM 1412 C C . GLU A 1 180 ? -13.565 0.169 -0.691 1.00 98.50 180 GLU A C 1
ATOM 1414 O O . GLU A 1 180 ? -14.541 0.797 -1.112 1.00 98.50 180 GLU A O 1
ATOM 1419 N N . ILE A 1 181 ? -12.441 0.766 -0.287 1.00 98.31 181 ILE A N 1
ATOM 1420 C CA . ILE A 1 181 ? -12.236 2.221 -0.326 1.00 98.31 181 ILE A CA 1
ATOM 1421 C C . ILE A 1 181 ? -12.335 2.725 -1.769 1.00 98.31 181 ILE A C 1
ATOM 1423 O O . ILE A 1 181 ? -13.050 3.692 -2.041 1.00 98.31 181 ILE A O 1
ATOM 1427 N N . ALA A 1 182 ? -11.688 2.032 -2.707 1.00 98.00 182 ALA A N 1
ATOM 1428 C CA . ALA A 1 182 ? -11.714 2.389 -4.116 1.00 98.00 182 ALA A CA 1
ATOM 1429 C C . ALA A 1 182 ? -13.132 2.324 -4.704 1.00 98.00 182 ALA A C 1
ATOM 1431 O O . ALA A 1 182 ? -13.570 3.259 -5.371 1.00 98.00 182 ALA A O 1
ATOM 1432 N N . MET A 1 183 ? -13.892 1.264 -4.407 1.00 97.75 183 MET A N 1
ATOM 1433 C CA . MET A 1 183 ? -15.295 1.152 -4.824 1.00 97.75 183 MET A CA 1
ATOM 1434 C C . MET A 1 183 ? -16.158 2.287 -4.260 1.00 97.75 183 MET A C 1
ATOM 1436 O O . MET A 1 183 ? -17.012 2.820 -4.969 1.00 97.75 183 MET A O 1
ATOM 1440 N N . HIS A 1 184 ? -15.943 2.673 -3.000 1.00 97.19 184 HIS A N 1
ATOM 1441 C CA . HIS A 1 184 ? -16.667 3.782 -2.381 1.00 97.19 184 HIS A CA 1
ATOM 1442 C C . HIS A 1 184 ? -16.351 5.125 -3.057 1.00 97.19 184 HIS A C 1
ATOM 1444 O O . HIS A 1 184 ? -17.264 5.895 -3.365 1.00 97.19 184 HIS A O 1
ATOM 1450 N N . ALA A 1 185 ? -15.076 5.386 -3.348 1.00 96.31 185 ALA A N 1
ATOM 1451 C CA . ALA A 1 185 ? -14.643 6.598 -4.035 1.00 96.31 185 ALA A CA 1
ATOM 1452 C C . ALA A 1 185 ? -15.157 6.663 -5.485 1.00 96.31 185 ALA A C 1
ATOM 1454 O O . ALA A 1 185 ? -15.650 7.706 -5.911 1.00 96.31 185 ALA A O 1
ATOM 1455 N N . ALA A 1 186 ? -15.135 5.543 -6.217 1.00 95.81 186 ALA A N 1
ATOM 1456 C CA . ALA A 1 186 ? -15.684 5.451 -7.573 1.00 95.81 186 ALA A CA 1
ATOM 1457 C C . ALA A 1 186 ? -17.198 5.730 -7.626 1.00 95.81 186 ALA A C 1
ATOM 1459 O O . ALA A 1 186 ? -17.697 6.280 -8.606 1.00 95.81 186 ALA A O 1
ATOM 1460 N N . ALA A 1 187 ? -17.937 5.351 -6.577 1.00 95.69 187 ALA A N 1
ATOM 1461 C CA . ALA A 1 187 ? -19.375 5.595 -6.461 1.00 95.69 187 ALA A CA 1
ATOM 1462 C C . ALA A 1 187 ? -19.726 7.013 -5.967 1.00 95.69 187 ALA A C 1
ATOM 1464 O O . ALA A 1 187 ? -20.900 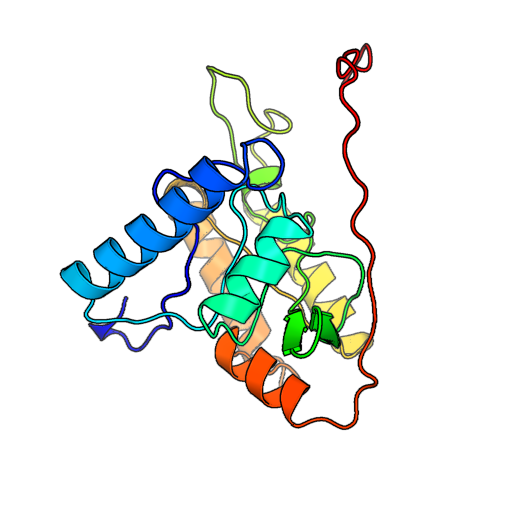7.390 -5.974 1.00 95.69 187 ALA A O 1
ATOM 1465 N N . SER A 1 188 ? -18.733 7.783 -5.520 1.00 91.50 188 SER A N 1
ATOM 1466 C CA . SER A 1 188 ? -18.917 9.123 -4.967 1.00 91.50 188 SER A CA 1
ATOM 1467 C C . SER A 1 188 ? -18.852 10.197 -6.057 1.00 91.50 188 SER A C 1
ATOM 1469 O O . SER A 1 188 ? -18.178 10.040 -7.075 1.00 91.50 188 SER A O 1
ATOM 1471 N N . ASP A 1 189 ? -19.523 11.329 -5.833 1.00 87.50 189 ASP A N 1
ATOM 1472 C CA . ASP A 1 189 ? -19.542 12.474 -6.762 1.00 87.50 189 ASP A CA 1
ATOM 1473 C C . ASP A 1 189 ? -18.262 13.328 -6.646 1.00 87.50 189 ASP A C 1
ATOM 1475 O O . ASP A 1 189 ? -18.295 14.542 -6.446 1.00 87.50 189 ASP A O 1
ATOM 1479 N N . VAL A 1 190 ? -17.103 12.666 -6.696 1.00 84.00 190 VAL A N 1
ATOM 1480 C CA . VAL A 1 190 ? -15.789 13.314 -6.675 1.00 84.00 190 VAL A CA 1
ATOM 1481 C C . VAL A 1 190 ? -15.372 13.618 -8.121 1.00 84.00 190 VAL A C 1
ATOM 1483 O O . VAL A 1 190 ? -15.518 12.750 -8.992 1.00 84.00 190 VAL A O 1
ATOM 1486 N N . PRO A 1 191 ? -14.851 14.825 -8.419 1.00 88.88 191 PRO A N 1
ATOM 1487 C CA . PRO A 1 191 ? -14.384 15.163 -9.758 1.00 88.88 191 PRO A CA 1
ATOM 1488 C C . PRO A 1 191 ? -13.265 14.235 -10.237 1.00 88.88 191 PRO A C 1
ATOM 1490 O O . PRO A 1 191 ? -12.316 13.960 -9.502 1.00 88.88 191 PRO A O 1
ATOM 1493 N N . VAL A 1 192 ? -13.342 13.824 -11.503 1.00 93.50 192 VAL A N 1
ATOM 1494 C CA . VAL A 1 192 ? -12.238 13.129 -12.171 1.00 93.50 192 VAL A CA 1
ATOM 1495 C C . VAL A 1 192 ? -11.109 14.120 -12.422 1.00 93.50 192 VAL A C 1
ATOM 1497 O O . VAL A 1 192 ? -11.323 15.208 -12.964 1.00 93.50 192 VAL A O 1
ATOM 1500 N N . ARG A 1 193 ? -9.899 13.742 -12.023 1.00 93.69 193 ARG A N 1
ATOM 1501 C CA . ARG A 1 193 ? -8.688 14.546 -12.164 1.00 93.69 193 ARG A CA 1
ATOM 1502 C C . ARG A 1 193 ? -7.835 14.036 -13.311 1.00 93.69 193 ARG A C 1
ATOM 1504 O O . ARG A 1 193 ? -7.826 12.850 -13.609 1.00 93.69 193 ARG A O 1
ATOM 1511 N N . THR A 1 194 ? -7.058 14.930 -13.900 1.00 91.12 194 THR A N 1
ATOM 1512 C CA . THR A 1 194 ? -5.940 14.561 -14.769 1.00 91.12 194 THR A CA 1
ATOM 1513 C C . THR A 1 194 ? -4.657 14.897 -14.034 1.00 91.12 194 THR A C 1
ATOM 1515 O O . THR A 1 194 ? -4.524 15.996 -13.488 1.00 91.12 194 THR A O 1
ATOM 1518 N N . LEU A 1 195 ? -3.728 13.953 -14.019 1.00 88.25 195 LEU A N 1
ATOM 1519 C CA . LEU A 1 195 ? -2.382 14.131 -13.503 1.00 88.25 195 LEU A CA 1
ATOM 1520 C C . LEU A 1 195 ? -1.408 13.819 -14.639 1.00 88.25 195 LEU A C 1
ATOM 1522 O O . LEU A 1 195 ? -1.676 12.943 -15.455 1.00 88.25 195 LEU A O 1
ATOM 1526 N N . SER A 1 196 ? -0.306 14.555 -14.708 1.00 79.62 196 SER A N 1
ATOM 1527 C CA . SER A 1 196 ? 0.841 14.174 -15.531 1.00 79.62 196 SER A CA 1
ATOM 1528 C C . SER A 1 196 ? 1.976 13.874 -14.576 1.00 79.62 196 SER A C 1
ATOM 1530 O O . SER A 1 196 ? 2.356 14.755 -13.795 1.00 79.62 196 SER A O 1
ATOM 1532 N N . LEU A 1 197 ? 2.467 12.638 -14.594 1.00 83.62 197 LEU A N 1
ATOM 1533 C CA . LEU A 1 197 ? 3.545 12.246 -13.703 1.00 83.62 197 LEU A CA 1
ATOM 1534 C C . LEU A 1 197 ? 4.870 12.840 -14.197 1.00 83.62 197 LEU A C 1
ATOM 1536 O O . LEU A 1 197 ? 5.090 12.981 -15.404 1.00 83.62 197 LEU A O 1
ATOM 1540 N N . PRO A 1 198 ? 5.760 13.258 -13.283 1.00 74.81 198 PRO A N 1
ATOM 1541 C CA . PRO A 1 198 ? 7.057 13.777 -13.679 1.00 74.81 198 PRO A CA 1
ATOM 1542 C C . PRO A 1 198 ? 7.857 12.682 -14.393 1.00 74.81 198 PRO A C 1
ATOM 1544 O O . PRO A 1 198 ? 8.109 11.617 -13.842 1.00 74.81 198 PRO A O 1
ATOM 1547 N N . THR A 1 199 ? 8.306 12.957 -15.616 1.00 65.56 199 THR A N 1
ATOM 1548 C CA . THR A 1 199 ? 9.259 12.086 -16.308 1.00 65.56 199 THR A CA 1
ATOM 1549 C C . THR A 1 199 ? 10.656 12.324 -15.746 1.00 65.56 199 THR A C 1
ATOM 1551 O O . THR A 1 199 ? 11.183 13.436 -15.863 1.00 65.56 199 THR A O 1
ATOM 1554 N N . ILE A 1 200 ? 11.284 11.291 -15.182 1.00 60.84 200 ILE A N 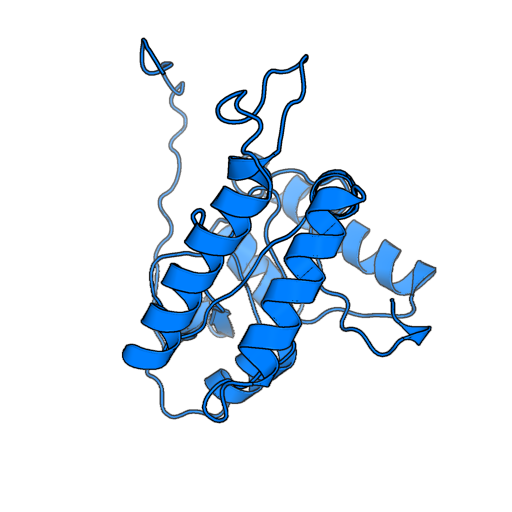1
ATOM 1555 C CA . ILE A 1 200 ? 12.720 11.323 -14.896 1.00 60.84 200 ILE A CA 1
ATOM 1556 C C . ILE A 1 200 ? 13.430 11.349 -16.256 1.00 60.84 200 ILE A C 1
ATOM 1558 O O . ILE A 1 200 ? 13.358 10.395 -17.026 1.00 60.84 200 ILE A O 1
ATOM 1562 N N . GLY A 1 201 ? 14.045 12.480 -16.605 1.00 52.50 201 GLY A N 1
ATOM 1563 C CA . GLY A 1 201 ? 14.816 12.587 -17.845 1.00 52.50 201 GLY A CA 1
ATOM 1564 C C . GLY A 1 201 ? 16.020 11.639 -17.844 1.00 52.50 201 GLY A C 1
ATOM 1565 O O . GLY A 1 201 ? 16.511 11.255 -16.784 1.00 52.50 201 GLY A O 1
ATOM 1566 N N . GLU A 1 202 ? 16.544 11.307 -19.028 1.00 46.12 202 GLU A N 1
ATOM 1567 C CA . GLU A 1 202 ? 17.847 10.645 -19.186 1.00 46.12 202 GLU A CA 1
ATOM 1568 C C . GLU A 1 202 ? 18.978 11.598 -18.748 1.00 46.12 202 GLU A C 1
ATOM 1570 O O . GLU A 1 202 ? 19.661 12.227 -19.553 1.00 46.12 202 GLU A O 1
ATOM 1575 N N . GLY A 1 203 ? 19.154 11.765 -17.444 1.00 47.31 203 GLY A N 1
ATOM 1576 C CA . GLY A 1 203 ? 20.280 12.462 -16.842 1.00 47.31 203 GLY A CA 1
ATOM 1577 C C . GLY A 1 203 ? 20.781 11.639 -15.664 1.00 47.31 203 GLY A C 1
ATOM 1578 O O . GLY A 1 203 ? 19.967 11.007 -14.990 1.00 47.31 203 GLY A O 1
ATOM 1579 N N . PRO A 1 204 ? 22.098 11.589 -15.397 1.00 40.16 204 PRO A N 1
ATOM 1580 C CA . PRO A 1 204 ? 22.560 10.936 -14.188 1.00 40.16 204 PRO A CA 1
ATOM 1581 C C . PRO A 1 204 ? 21.897 11.643 -13.005 1.00 40.16 204 PRO A C 1
ATOM 1583 O O . PRO A 1 204 ? 21.954 12.870 -12.908 1.00 40.16 204 PRO A O 1
ATOM 1586 N N . ALA A 1 205 ? 21.273 10.876 -12.113 1.00 52.38 205 ALA A N 1
ATOM 1587 C CA . ALA A 1 205 ? 21.040 11.347 -10.762 1.00 52.38 205 ALA A CA 1
ATOM 1588 C C . ALA A 1 205 ? 22.428 11.649 -10.186 1.00 52.38 205 ALA A C 1
ATOM 1590 O O . ALA A 1 205 ? 23.147 10.737 -9.773 1.00 52.38 205 ALA A O 1
ATOM 1591 N N . GLU A 1 206 ? 22.872 12.907 -10.264 1.00 40.53 206 GLU A N 1
ATOM 1592 C CA . GLU A 1 206 ? 24.029 13.317 -9.486 1.00 40.53 206 GLU A CA 1
ATOM 1593 C C . GLU A 1 206 ? 23.661 13.035 -8.028 1.00 40.53 206 GLU A C 1
ATOM 1595 O O . GLU A 1 206 ? 22.618 13.511 -7.565 1.00 40.53 206 GLU A O 1
ATOM 1600 N N . PRO A 1 207 ? 24.445 12.216 -7.309 1.00 44.28 207 PRO A N 1
ATOM 1601 C CA . PRO A 1 207 ? 24.173 11.981 -5.907 1.00 44.28 207 PRO A CA 1
ATOM 1602 C C . PRO A 1 207 ? 24.187 13.337 -5.210 1.00 44.28 207 PRO A C 1
ATOM 1604 O O . PRO A 1 207 ? 25.167 14.077 -5.320 1.00 44.28 207 PRO A O 1
ATOM 1607 N N . VAL A 1 208 ? 23.105 13.668 -4.504 1.00 41.06 208 VAL A N 1
ATOM 1608 C CA . VAL A 1 208 ? 23.097 14.821 -3.606 1.00 41.06 208 VAL A CA 1
ATOM 1609 C C . VAL A 1 208 ? 24.201 14.562 -2.577 1.00 41.06 208 VAL A C 1
ATOM 1611 O O . VAL A 1 208 ? 24.121 13.572 -1.846 1.00 41.06 208 VAL A O 1
ATOM 1614 N N . PRO A 1 209 ? 25.271 15.373 -2.518 1.00 31.47 209 PRO A N 1
ATOM 1615 C CA . PRO A 1 209 ? 26.340 15.123 -1.569 1.00 31.47 209 PRO A CA 1
ATOM 1616 C C . PRO A 1 209 ? 25.811 15.372 -0.152 1.00 31.47 209 PRO A C 1
ATOM 1618 O O . PRO A 1 209 ? 25.587 16.521 0.225 1.00 31.47 209 PRO A O 1
ATOM 1621 N N . GLY A 1 210 ? 25.639 14.306 0.635 1.00 47.75 210 GLY A N 1
ATOM 1622 C CA . GLY A 1 210 ? 25.446 14.395 2.086 1.00 47.75 210 GLY A CA 1
ATOM 1623 C C . GLY A 1 210 ? 24.051 14.103 2.650 1.00 47.75 210 GLY A C 1
ATOM 1624 O O . GLY A 1 210 ? 23.656 14.800 3.583 1.00 47.75 210 GLY A O 1
ATOM 1625 N N . SER A 1 211 ? 23.339 13.085 2.156 1.00 36.97 211 SER A N 1
ATOM 1626 C CA . SER A 1 211 ? 22.290 12.399 2.939 1.00 36.97 211 SER A CA 1
ATOM 1627 C C . SER A 1 211 ? 22.832 11.144 3.608 1.00 36.97 211 SER A C 1
ATOM 1629 O O . SER A 1 211 ? 23.519 10.387 2.882 1.00 36.97 211 SER A O 1
#

Secondary structure (DSSP, 8-state):
-GGGT----B--SS-PPTTSS-HHHHHHHHHHHHHHHHHHH----SEE--GGG---HHHHHHHHHHT--EE----S-SS-EEEEETTEEEEE----GGGBSHHHH---BTTB-TTS----HHHHHHHHHHHHHHHHHHT-----B--HHHHTSHHHHHHHHHHHHHHHT-TT-----HHHHHHHHHTS-PPEE---PPP--SS-----TT-

Mean predicted aligned error: 4.96 Å

pLDDT: mean 92.46, std 12.87, range [31.47, 98.75]

Radius of gyration: 17.89 Å; Cα contacts (8 Å, |Δi|>4): 307; chains: 1; bounding box: 46×36×43 Å

Foldseek 3Di:
DVVVVDDDAFEFQVLDAELVDDLVVRLVRRVNSQVVCCVPPVDRHQEYEGRVLHYALSRLLSSVVSNRAEYARAAPDQAWAWADNPPDIHIYDYADPLQELCQAADADVVVGDHPNDHHDLVVNLVSLLVVVVVCLVVVGDYDHHYDCVGCVPDRSVVSVVVSVVVQVVDPSDDDDDPVVSSVVNVPDPHDHDYDHDDNPDPDPPPPPPDD

Solvent-accessible surface area (backbone atoms only — not comparable to full-atom values): 12362 Å² total; per-residue (Å²): 96,66,95,76,72,47,89,67,65,43,47,45,57,84,55,61,42,38,70,80,51,55,72,69,58,44,51,50,29,47,53,51,26,48,55,49,37,34,74,76,67,75,38,84,54,42,36,38,32,44,20,93,49,32,66,34,68,67,51,52,51,48,38,53,73,77,61,31,51,26,43,42,42,51,63,94,49,56,49,57,44,37,34,51,43,91,96,42,64,32,21,39,44,30,39,49,75,85,38,32,45,55,74,37,50,36,69,44,88,80,73,74,40,74,88,62,48,70,60,57,50,68,59,52,46,51,55,50,45,55,50,48,54,50,29,63,74,72,69,44,50,79,48,79,45,77,46,67,90,57,44,59,39,74,68,38,40,50,36,52,53,53,50,52,56,54,50,73,68,39,88,86,58,83,87,74,54,70,65,57,53,37,54,54,46,70,73,42,99,63,73,75,37,80,79,81,71,86,76,85,66,102,59,81,79,71,75,75,90,83,125

Nearest PDB structures (foldseek):
  3rxz-assembly1_B  TM=9.677E-01  e=2.018E-22  Mycolicibacterium smegmatis MC2 155
  3qbu-assembly1_B  TM=8.764E-01  e=2.522E-12  Helicobacter pylori G27
  8t0j-assembly1_A  TM=6.815E-01  e=1.828E-05  Salmonella enterica subsp. enterica serovar Typhimurium
  6hpa-assembly1_A  TM=7.877E-01  e=5.017E-04  Bacillus anthracis
  6dq3-assembly2_B  TM=6.952E-01  e=3.580E-02  Streptococcus pyogenes

Sequence (211 aa):
IVAAGHEICHHGYLHRPPGLIDAATERAELERGLEALEKIADVRPTVFRAPWWETSDVTLDLLAEYGFTCDSSLFDRDEPYRLAVGSSELVEVPISWALDDWEKYAFLPDPPTGSGVIEPPSRVLETWWEEIEAYVEVGGCCVLTMHPFLSGRPARATVLRALLERAKAVPELWIATIGEIAMHAAASDVPVRTLSLPTIGEGPAEPVPGS